Protein AF-A0A1C4V645-F1 (afdb_monomer_lite)

Organism: Micromonospora echinospora (NCBI:txid1877)

Radius of gyration: 20.32 Å; chains: 1; bounding box: 47×44×61 Å

Structure (mmCIF, N/CA/C/O backbone):
data_AF-A0A1C4V645-F1
#
_entry.id   AF-A0A1C4V645-F1
#
loop_
_atom_site.group_PDB
_atom_site.id
_atom_site.type_symbol
_atom_site.label_atom_id
_atom_site.label_alt_id
_atom_site.label_comp_id
_atom_site.label_asym_id
_atom_site.label_entity_id
_atom_site.label_seq_id
_atom_site.pdbx_PDB_ins_code
_atom_site.Cartn_x
_atom_site.Cartn_y
_atom_site.Cartn_z
_atom_site.occupancy
_atom_site.B_iso_or_equiv
_atom_site.auth_seq_id
_atom_site.auth_comp_id
_atom_site.auth_asym_id
_atom_site.auth_atom_id
_atom_site.pdbx_PDB_model_num
ATOM 1 N N . MET A 1 1 ? 12.210 14.971 18.020 1.00 28.62 1 MET A N 1
ATOM 2 C CA . MET A 1 1 ? 11.036 15.845 18.207 1.00 28.62 1 MET A CA 1
ATOM 3 C C . MET A 1 1 ? 9.905 14.930 18.629 1.00 28.62 1 MET A C 1
ATOM 5 O O . MET A 1 1 ? 9.425 14.175 17.799 1.00 28.62 1 MET A O 1
ATOM 9 N N . ALA A 1 2 ? 9.613 14.867 19.927 1.00 26.33 2 ALA A N 1
ATOM 10 C CA . ALA A 1 2 ? 8.476 14.108 20.434 1.00 26.33 2 ALA A CA 1
ATOM 11 C C . ALA A 1 2 ? 7.225 14.960 20.206 1.00 26.33 2 ALA A C 1
ATOM 13 O O . ALA A 1 2 ? 7.213 16.130 20.589 1.00 26.33 2 ALA A O 1
ATOM 14 N N . ILE A 1 3 ? 6.219 14.411 19.530 1.00 32.25 3 ILE A N 1
ATOM 15 C CA . ILE A 1 3 ? 4.923 15.073 19.401 1.00 32.25 3 ILE A CA 1
ATOM 16 C C . ILE A 1 3 ? 4.181 14.784 20.703 1.00 32.25 3 ILE A C 1
ATOM 18 O O . ILE A 1 3 ? 3.747 13.664 20.947 1.00 32.25 3 ILE A O 1
ATOM 22 N N . TRP A 1 4 ? 4.111 15.796 21.562 1.00 28.28 4 TRP A N 1
ATOM 23 C CA . TRP A 1 4 ? 3.281 15.813 22.758 1.00 28.28 4 TRP A CA 1
ATOM 24 C C . TRP A 1 4 ? 2.350 17.013 22.620 1.00 28.28 4 TRP A C 1
ATOM 26 O O . TRP A 1 4 ? 2.818 18.143 22.474 1.00 28.28 4 TRP A O 1
ATOM 36 N N . ALA A 1 5 ? 1.044 16.773 22.639 1.00 29.17 5 ALA A N 1
ATOM 37 C CA . ALA A 1 5 ? 0.044 17.825 22.740 1.00 29.17 5 ALA A CA 1
ATOM 38 C C . ALA A 1 5 ? -0.918 17.456 23.876 1.00 29.17 5 ALA A C 1
ATOM 40 O O . ALA A 1 5 ? -1.620 16.449 23.768 1.00 29.17 5 ALA A O 1
ATOM 41 N N . PRO A 1 6 ? -0.986 18.237 24.967 1.00 30.50 6 PRO A N 1
ATOM 42 C CA . PRO A 1 6 ? -2.050 18.085 25.941 1.00 30.50 6 PRO A CA 1
ATOM 43 C C . PRO A 1 6 ? -3.322 18.666 25.320 1.00 30.50 6 PRO A C 1
ATOM 45 O O . PRO A 1 6 ? -3.425 19.874 25.119 1.00 30.50 6 PRO A O 1
ATOM 48 N N . THR A 1 7 ? -4.295 17.825 24.981 1.00 36.03 7 THR A N 1
ATOM 49 C CA . THR A 1 7 ? -5.602 18.303 24.514 1.00 36.03 7 THR A CA 1
ATOM 50 C C . THR A 1 7 ? -6.589 18.316 25.672 1.00 36.03 7 THR A C 1
ATOM 52 O O . THR A 1 7 ? -7.234 17.324 25.992 1.00 36.03 7 THR A O 1
ATOM 55 N N . THR A 1 8 ? -6.744 19.482 26.295 1.00 37.06 8 THR A N 1
ATOM 56 C CA . THR A 1 8 ? -8.003 19.856 26.941 1.00 37.06 8 THR A CA 1
ATOM 57 C C . THR A 1 8 ? -8.965 20.329 25.859 1.00 37.06 8 THR A C 1
ATOM 59 O O . THR A 1 8 ? -8.897 21.481 25.435 1.00 37.06 8 THR A O 1
ATOM 62 N N . TYR A 1 9 ? -9.874 19.460 25.420 1.00 35.66 9 TYR A N 1
ATOM 63 C CA . TYR A 1 9 ? -11.103 19.897 24.761 1.00 35.66 9 TYR A CA 1
ATOM 64 C C . TYR A 1 9 ? -12.196 20.052 25.817 1.00 35.66 9 TYR A C 1
ATOM 66 O O . TYR A 1 9 ? -12.801 19.086 26.275 1.00 35.66 9 TYR A O 1
ATOM 74 N N . GLY A 1 10 ? -12.417 21.298 26.229 1.00 31.25 10 GLY A N 1
ATOM 75 C CA . GLY A 1 10 ? -13.587 21.693 26.995 1.00 31.25 10 GLY A CA 1
ATOM 76 C C . GLY A 1 10 ? -14.710 22.127 26.059 1.00 31.25 10 GLY A C 1
ATOM 77 O O . GLY A 1 10 ? -14.651 23.210 25.491 1.00 31.25 10 GLY A O 1
ATOM 78 N N . ALA A 1 11 ? -15.750 21.306 25.953 1.00 33.88 11 ALA A N 1
ATOM 79 C CA . ALA A 1 11 ? -17.135 21.749 25.811 1.00 33.88 11 ALA A CA 1
ATOM 80 C C . ALA A 1 11 ? -18.001 20.644 26.425 1.00 33.88 11 ALA A C 1
ATOM 82 O O . ALA A 1 11 ? -18.151 19.561 25.865 1.00 33.88 11 ALA A O 1
ATOM 83 N N . GLY A 1 12 ? -18.427 20.878 27.665 1.00 36.53 12 GLY A N 1
ATOM 84 C CA . GLY A 1 12 ? -18.940 19.843 28.550 1.00 36.53 12 GLY A CA 1
ATOM 85 C C . GLY A 1 12 ? -20.309 19.306 28.166 1.00 36.53 12 GLY A C 1
ATOM 86 O O . GLY A 1 12 ? -21.176 20.061 27.747 1.00 36.53 12 GLY A O 1
ATOM 87 N N . TRP A 1 13 ? -20.503 18.022 28.451 1.00 31.81 13 TRP A N 1
ATOM 88 C CA . TRP A 1 13 ? -21.730 17.488 29.033 1.00 31.81 13 TRP A CA 1
ATOM 89 C C . TRP A 1 13 ? -21.330 16.493 30.124 1.00 31.81 13 TRP A C 1
ATOM 91 O O . TRP A 1 13 ? -20.444 15.661 29.942 1.00 31.81 13 TRP A O 1
ATOM 101 N N . ALA A 1 14 ? -21.920 16.671 31.302 1.00 42.16 14 ALA A N 1
ATOM 102 C CA . ALA A 1 14 ? -21.599 15.943 32.516 1.00 42.16 14 ALA A CA 1
ATOM 103 C C . ALA A 1 14 ? -22.021 14.468 32.428 1.00 42.16 14 ALA A C 1
ATOM 105 O O . ALA A 1 14 ? -23.152 14.155 32.064 1.00 42.16 14 ALA A O 1
ATOM 106 N N . GLY A 1 15 ? -21.116 13.582 32.836 1.00 34.16 15 GLY A N 1
ATOM 107 C CA . GLY A 1 15 ? -21.355 12.153 33.008 1.00 34.16 15 GLY A CA 1
ATOM 108 C C . GLY A 1 15 ? -20.045 11.461 33.357 1.00 34.16 15 GLY A C 1
ATOM 109 O O . GLY A 1 15 ? -19.288 11.081 32.472 1.00 34.16 15 GLY A O 1
ATOM 110 N N . GLY A 1 16 ? -19.736 11.389 34.652 1.00 41.56 16 GLY A N 1
ATOM 111 C CA . GLY A 1 16 ? -18.474 10.865 35.161 1.00 41.56 16 GLY A CA 1
ATOM 112 C C . GLY A 1 16 ? -18.250 9.391 34.820 1.00 41.56 16 GLY A C 1
ATOM 113 O O . GLY A 1 16 ? -19.044 8.528 35.180 1.00 41.56 16 GLY A O 1
ATOM 114 N N . GLY A 1 17 ? -17.111 9.125 34.193 1.00 34.50 17 GLY A N 1
ATOM 115 C CA . GLY A 1 17 ? -16.465 7.824 34.093 1.00 34.50 17 GLY A CA 1
ATOM 116 C C . GLY A 1 17 ? -14.993 8.088 33.805 1.00 34.50 17 GLY A C 1
ATOM 117 O O . GLY A 1 17 ? -14.685 8.846 32.890 1.00 34.50 17 GLY A O 1
ATOM 118 N N . GLY A 1 18 ? -14.089 7.561 34.633 1.00 39.59 18 GLY A N 1
ATOM 119 C CA . GLY A 1 18 ? -12.647 7.766 34.491 1.00 39.59 18 GLY A CA 1
ATOM 120 C C . GLY A 1 18 ? -12.151 7.258 33.139 1.00 39.59 18 GLY A C 1
ATOM 121 O O . GLY A 1 18 ? -11.936 6.062 32.968 1.00 39.59 18 GLY A O 1
ATOM 122 N N . GLY A 1 19 ? -12.004 8.166 32.176 1.00 36.66 19 GLY A N 1
ATOM 123 C CA . GLY A 1 19 ? -11.442 7.875 30.866 1.00 36.66 19 GLY A CA 1
ATOM 124 C C . GLY A 1 19 ? -9.925 7.827 30.967 1.00 36.66 19 GLY A C 1
ATOM 125 O O . GLY A 1 19 ? -9.285 8.867 31.113 1.00 36.66 19 GLY A O 1
ATOM 126 N N . GLY A 1 20 ? -9.353 6.624 30.898 1.00 38.19 20 GLY A N 1
ATOM 127 C CA . GLY A 1 20 ? -7.942 6.476 30.551 1.00 38.19 20 GLY A CA 1
ATOM 128 C C . GLY A 1 20 ? -7.684 7.182 29.220 1.00 38.19 20 GLY A C 1
ATOM 129 O O . GLY A 1 20 ? -8.497 7.074 28.299 1.00 38.19 20 GLY A O 1
ATOM 130 N N . GLN A 1 21 ? -6.598 7.953 29.139 1.00 40.78 21 GLN A N 1
ATOM 131 C CA . GLN A 1 21 ? -6.182 8.588 27.889 1.00 40.78 21 GLN A CA 1
ATOM 132 C C . GLN A 1 21 ? -6.029 7.506 26.815 1.00 40.78 21 GLN A C 1
ATOM 134 O O . GLN A 1 21 ? -5.298 6.537 27.002 1.00 40.78 21 GLN A O 1
ATOM 139 N N . GLN A 1 22 ? -6.764 7.651 25.714 1.00 38.88 22 GLN A N 1
ATOM 140 C CA . GLN A 1 22 ? -6.630 6.773 24.558 1.00 38.88 22 GLN A CA 1
ATOM 141 C C . GLN A 1 22 ? -5.423 7.231 23.725 1.00 38.88 22 GLN A C 1
ATOM 143 O O . GLN A 1 22 ? -5.271 8.437 23.504 1.00 38.88 22 GLN A O 1
ATOM 148 N N . PRO A 1 23 ? -4.561 6.305 23.276 1.00 47.22 23 PRO A N 1
ATOM 149 C CA . PRO A 1 23 ? -3.352 6.643 22.544 1.00 47.22 23 PRO A CA 1
ATOM 150 C C . PRO A 1 23 ? -3.712 7.192 21.168 1.00 47.22 23 PRO A C 1
ATOM 152 O O . PRO A 1 23 ? -4.584 6.681 20.464 1.00 47.22 23 PRO A O 1
ATOM 155 N N . LEU A 1 24 ? -3.021 8.259 20.787 1.00 47.34 24 LEU A N 1
ATOM 156 C CA . LEU A 1 24 ? -3.386 9.069 19.642 1.00 47.34 24 LEU A CA 1
ATOM 157 C C . LEU A 1 24 ? -2.149 9.335 18.791 1.00 47.34 24 LEU A C 1
ATOM 159 O O . LEU A 1 24 ? -1.304 10.145 19.168 1.00 47.34 24 LEU A O 1
ATOM 163 N N . ILE A 1 25 ? -2.046 8.701 17.621 1.00 48.78 25 ILE A N 1
ATOM 164 C CA . ILE A 1 25 ? -1.121 9.203 16.602 1.00 48.78 25 ILE A CA 1
ATOM 165 C C . ILE A 1 25 ? -1.846 10.312 15.850 1.00 48.78 25 ILE A C 1
ATOM 167 O O . ILE A 1 25 ? -2.613 10.084 14.911 1.00 48.78 25 ILE A O 1
ATOM 171 N N . VAL A 1 26 ? -1.602 11.544 16.295 1.00 49.62 26 VAL A N 1
ATOM 172 C CA . VAL A 1 26 ? -1.987 12.734 15.543 1.00 49.62 26 VAL A CA 1
ATOM 173 C C . VAL A 1 26 ? -0.998 12.888 14.396 1.00 49.62 26 VAL A C 1
ATOM 175 O O . VAL A 1 26 ? 0.118 13.377 14.566 1.00 49.62 26 VAL A O 1
ATOM 178 N N . VAL A 1 27 ? -1.411 12.456 13.210 1.00 52.25 27 VAL A N 1
ATOM 179 C CA . VAL A 1 27 ? -0.747 12.848 11.967 1.00 52.25 27 VAL A CA 1
ATOM 180 C C . VAL A 1 27 ? -1.287 14.230 11.605 1.00 52.25 27 VAL A C 1
ATOM 182 O O . VAL A 1 27 ? -2.166 14.362 10.759 1.00 52.25 27 VAL A O 1
ATOM 185 N N . ASP A 1 28 ? -0.811 15.247 12.325 1.00 43.22 28 ASP A N 1
ATOM 186 C CA . ASP A 1 28 ? -1.099 16.638 11.991 1.00 43.22 28 ASP A CA 1
ATOM 187 C C . ASP A 1 28 ? -0.133 17.080 10.892 1.00 43.22 28 ASP A C 1
ATOM 189 O O . ASP A 1 28 ? 1.091 16.917 10.997 1.00 43.22 28 ASP A O 1
ATOM 193 N N . SER A 1 29 ? -0.680 17.599 9.801 1.00 44.25 29 SER A N 1
ATOM 194 C CA . SER A 1 29 ? 0.110 18.183 8.731 1.00 44.25 29 SER A CA 1
ATOM 195 C C . SER A 1 29 ? 0.710 19.496 9.233 1.00 44.25 29 SER A C 1
ATOM 197 O O . SER A 1 29 ? 0.059 20.538 9.206 1.00 44.25 29 SER A O 1
ATOM 199 N N . LEU A 1 30 ? 1.967 19.462 9.676 1.00 43.94 30 LEU A N 1
ATOM 200 C CA . LEU A 1 30 ? 2.795 20.660 9.834 1.00 43.94 30 LEU A CA 1
ATOM 201 C C . LEU A 1 30 ? 2.987 21.292 8.447 1.00 43.94 30 LEU A C 1
ATOM 203 O O . LEU A 1 30 ? 3.927 20.941 7.735 1.00 43.94 30 LEU A O 1
ATOM 207 N N . ASP A 1 31 ? 2.053 22.170 8.070 1.00 47.75 31 ASP A N 1
ATOM 208 C CA . ASP A 1 31 ? 1.793 22.645 6.708 1.00 47.75 31 ASP A CA 1
ATOM 209 C C . ASP A 1 31 ? 1.587 21.478 5.720 1.00 47.75 31 ASP A C 1
ATOM 211 O O . ASP A 1 31 ? 2.539 20.794 5.342 1.00 47.75 31 ASP A O 1
ATOM 215 N N . GLU A 1 32 ? 0.369 21.289 5.196 1.00 47.88 32 GLU A N 1
ATOM 216 C CA . GLU A 1 32 ? 0.046 20.310 4.128 1.00 47.88 32 GLU A CA 1
ATOM 217 C C . GLU A 1 32 ? 1.037 20.334 2.939 1.00 47.88 32 GLU A C 1
ATOM 219 O O . GLU A 1 32 ? 1.187 19.359 2.201 1.00 47.88 32 GLU A O 1
ATOM 224 N N . ALA A 1 33 ? 1.764 21.442 2.771 1.00 53.56 33 ALA A N 1
ATOM 225 C CA . ALA A 1 33 ? 2.780 21.627 1.750 1.00 53.56 33 ALA A CA 1
ATOM 226 C C . ALA A 1 33 ? 4.160 21.005 2.057 1.00 53.56 33 ALA A C 1
ATOM 228 O O . ALA A 1 33 ? 4.951 20.876 1.120 1.00 53.56 33 ALA A O 1
ATOM 229 N N . ARG A 1 34 ? 4.503 20.652 3.309 1.00 64.75 34 ARG A N 1
ATOM 230 C CA . ARG A 1 34 ? 5.909 20.403 3.697 1.00 64.75 34 ARG A CA 1
ATOM 231 C C . ARG A 1 34 ? 6.224 19.020 4.238 1.00 64.75 34 ARG A C 1
ATOM 233 O O . ARG A 1 34 ? 7.300 18.541 3.900 1.00 64.75 34 ARG A O 1
ATOM 240 N N . ALA A 1 35 ? 5.364 18.358 5.013 1.00 71.00 35 ALA A N 1
ATOM 241 C CA . ALA A 1 35 ? 5.632 16.998 5.499 1.00 71.00 35 ALA A CA 1
ATOM 242 C C . ALA A 1 35 ? 4.353 16.160 5.671 1.00 71.00 35 ALA A C 1
ATOM 244 O O . ALA A 1 35 ? 3.371 16.641 6.224 1.00 71.00 35 ALA A O 1
ATOM 245 N N . ARG A 1 36 ? 4.370 14.894 5.233 1.00 80.06 36 ARG A N 1
ATOM 246 C CA . ARG A 1 36 ? 3.254 13.940 5.398 1.00 80.06 36 ARG A CA 1
ATOM 247 C C . ARG A 1 36 ? 3.743 12.538 5.734 1.00 80.06 36 ARG A C 1
ATOM 249 O O . ARG 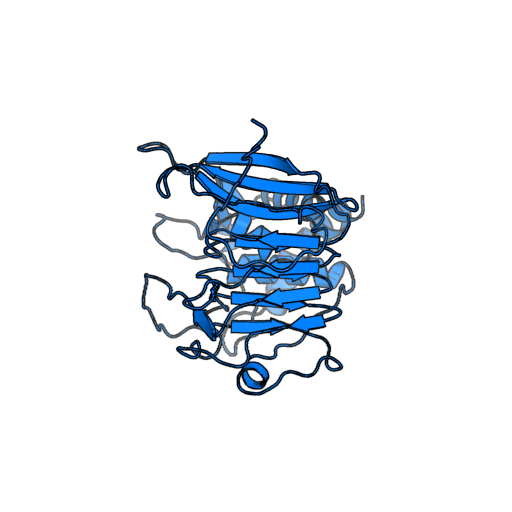A 1 36 ? 4.804 12.142 5.261 1.00 80.06 36 ARG A O 1
ATOM 256 N N . VAL A 1 37 ? 2.966 11.764 6.483 1.00 82.62 37 VAL A N 1
ATOM 257 C CA . VAL A 1 37 ? 3.241 10.331 6.674 1.00 82.62 37 VAL A CA 1
ATOM 258 C C . VAL A 1 37 ? 2.865 9.577 5.400 1.00 82.62 37 VAL A C 1
ATOM 260 O O . VAL A 1 37 ? 1.859 9.880 4.770 1.00 82.62 37 VAL A O 1
ATOM 263 N N . SER A 1 38 ? 3.701 8.622 4.999 1.00 82.94 38 SER A N 1
ATOM 264 C CA . SER A 1 38 ? 3.480 7.789 3.804 1.00 82.94 38 SER A CA 1
ATOM 265 C C . SER A 1 38 ? 3.560 6.293 4.072 1.00 82.94 38 SER A C 1
ATOM 267 O O . SER A 1 38 ? 3.017 5.505 3.303 1.00 82.94 38 SER A O 1
ATOM 269 N N . GLY A 1 39 ? 4.238 5.904 5.150 1.00 84.75 39 GLY A N 1
ATOM 270 C CA . GLY A 1 39 ? 4.455 4.517 5.533 1.00 84.75 39 GLY A CA 1
ATOM 271 C C . GLY A 1 39 ? 4.425 4.389 7.046 1.00 84.75 39 GLY A C 1
ATOM 272 O O . GLY A 1 39 ? 5.009 5.233 7.729 1.00 84.75 39 GLY A O 1
ATOM 273 N N . VAL A 1 40 ? 3.741 3.367 7.540 1.00 86.12 40 VAL A N 1
ATOM 274 C CA . VAL A 1 40 ? 3.744 2.937 8.937 1.00 86.12 40 VAL A CA 1
ATOM 275 C C . VAL A 1 40 ? 3.848 1.420 8.926 1.00 86.12 40 VAL A C 1
ATOM 277 O O . VAL A 1 40 ? 2.883 0.748 8.574 1.00 86.12 40 VAL A O 1
ATOM 280 N N . ASP A 1 41 ? 5.007 0.886 9.277 1.00 85.31 41 ASP A N 1
ATOM 281 C CA . ASP A 1 41 ? 5.288 -0.544 9.214 1.00 85.31 41 ASP A CA 1
ATOM 282 C C . ASP A 1 41 ? 5.678 -1.057 10.600 1.00 85.31 41 ASP A C 1
ATOM 284 O O . ASP A 1 41 ? 6.633 -0.573 11.202 1.00 85.31 41 ASP A O 1
ATOM 288 N N . GLU A 1 42 ? 4.957 -2.047 11.117 1.00 83.31 42 GLU A N 1
ATOM 289 C CA . GLU A 1 42 ? 5.368 -2.758 12.325 1.00 83.31 42 GLU A CA 1
ATOM 290 C C . GLU A 1 42 ? 6.651 -3.553 12.038 1.00 83.31 42 GLU A C 1
ATOM 292 O O . GLU A 1 42 ? 6.670 -4.463 11.205 1.00 83.31 42 GLU A O 1
ATOM 297 N N . VAL A 1 43 ? 7.739 -3.194 12.716 1.00 83.25 43 VAL A N 1
ATOM 298 C CA . VAL A 1 43 ? 9.045 -3.862 12.592 1.00 83.25 43 VAL A CA 1
ATOM 299 C C . VAL A 1 43 ? 9.253 -4.911 13.679 1.00 83.25 43 VAL A C 1
ATOM 301 O O . VAL A 1 43 ? 9.941 -5.909 13.453 1.00 83.25 43 VAL A O 1
ATOM 304 N N . ARG A 1 44 ? 8.645 -4.706 14.850 1.00 81.25 44 ARG A N 1
ATOM 305 C CA . ARG A 1 44 ? 8.545 -5.652 15.969 1.00 81.25 44 ARG A CA 1
ATOM 306 C C . ARG A 1 44 ? 7.230 -5.408 16.693 1.00 81.25 44 ARG A C 1
ATOM 308 O O . ARG A 1 44 ? 6.623 -4.365 16.485 1.00 81.25 44 ARG A O 1
ATOM 315 N N . THR A 1 45 ? 6.828 -6.342 17.553 1.00 80.56 45 THR A N 1
ATOM 316 C CA . THR A 1 45 ? 5.652 -6.167 18.412 1.00 80.56 45 THR A CA 1
ATOM 317 C C . THR A 1 45 ? 5.722 -4.816 19.111 1.00 80.56 45 THR A C 1
ATOM 319 O O . THR A 1 45 ? 6.653 -4.565 19.876 1.00 80.56 45 THR A O 1
ATOM 322 N N . ASP A 1 46 ? 4.763 -3.954 18.780 1.00 77.62 46 ASP A N 1
ATOM 323 C CA . ASP A 1 46 ? 4.620 -2.601 19.329 1.00 77.62 46 ASP A CA 1
ATOM 324 C C . ASP A 1 46 ? 5.777 -1.644 18.989 1.00 77.62 46 ASP A C 1
ATOM 326 O O . ASP A 1 46 ? 6.031 -0.666 19.687 1.00 77.62 46 ASP A O 1
ATOM 330 N N . GLU A 1 47 ? 6.473 -1.894 17.883 1.00 87.00 47 GLU A N 1
ATOM 331 C CA . GLU A 1 47 ? 7.499 -1.017 17.328 1.00 87.00 47 GLU A CA 1
ATOM 332 C C . GLU A 1 47 ? 7.173 -0.737 15.862 1.00 87.00 47 GLU A C 1
ATOM 334 O O . GLU A 1 47 ? 7.193 -1.636 15.020 1.00 87.00 47 GLU A O 1
ATOM 339 N N . TYR A 1 48 ? 6.876 0.524 15.552 1.00 86.06 48 TYR A N 1
ATOM 340 C CA . TYR A 1 48 ? 6.448 0.949 14.224 1.00 86.06 48 TYR A CA 1
ATOM 341 C C . TYR A 1 48 ? 7.482 1.867 13.590 1.00 86.06 48 TYR A C 1
ATOM 343 O O . TYR A 1 48 ? 7.774 2.949 14.094 1.00 86.06 48 TYR A O 1
ATOM 351 N N . GLU A 1 49 ? 7.999 1.477 12.437 1.00 87.31 49 GLU A N 1
ATOM 352 C CA . GLU A 1 49 ? 8.769 2.358 11.582 1.00 87.31 49 GLU A CA 1
ATOM 353 C C . GLU A 1 49 ? 7.816 3.278 10.804 1.00 87.31 49 GLU A C 1
ATOM 355 O O . GLU A 1 49 ? 6.997 2.836 10.000 1.00 87.31 49 GLU A O 1
ATOM 360 N N . VAL A 1 50 ? 7.924 4.585 11.030 1.00 87.25 50 VAL A N 1
ATOM 361 C CA . VAL A 1 50 ? 7.109 5.603 10.366 1.00 87.25 50 VAL A CA 1
ATOM 362 C C . VAL A 1 50 ? 7.952 6.420 9.410 1.00 87.25 50 VAL A C 1
ATOM 364 O O . VAL A 1 50 ? 8.930 7.061 9.795 1.00 87.25 50 VAL A O 1
ATOM 367 N N . THR A 1 51 ? 7.533 6.435 8.145 1.00 83.12 51 THR A N 1
ATOM 368 C CA . THR A 1 51 ? 8.174 7.209 7.085 1.00 83.12 51 THR A CA 1
ATOM 369 C C . THR A 1 51 ? 7.389 8.475 6.762 1.00 83.12 51 THR A C 1
ATOM 371 O O . THR A 1 51 ? 6.271 8.429 6.236 1.00 83.12 51 THR A O 1
ATOM 374 N N . PHE A 1 52 ? 8.038 9.615 6.968 1.00 83.94 52 PHE A N 1
ATOM 375 C CA . PHE A 1 52 ? 7.585 10.928 6.532 1.00 83.94 52 PHE A CA 1
ATOM 376 C C . PHE A 1 52 ? 8.160 11.270 5.162 1.00 83.94 52 PHE A C 1
ATOM 378 O O . PHE A 1 52 ? 9.336 11.034 4.902 1.00 83.94 52 PHE A O 1
ATOM 385 N N . LEU A 1 53 ? 7.349 11.895 4.315 1.00 78.44 53 LEU A N 1
ATOM 386 C CA . LEU A 1 53 ? 7.745 12.549 3.075 1.00 78.44 53 LEU A CA 1
ATOM 387 C C . LEU A 1 53 ? 7.717 14.046 3.278 1.00 78.44 53 LEU A C 1
ATOM 389 O O . LEU A 1 53 ? 6.665 14.615 3.549 1.00 78.44 53 LEU A O 1
ATOM 393 N N . ILE A 1 54 ? 8.871 14.669 3.103 1.00 81.00 54 ILE A N 1
ATOM 394 C CA . ILE A 1 54 ? 9.095 16.091 3.283 1.00 81.00 54 ILE A CA 1
ATOM 395 C C . ILE A 1 54 ? 9.266 16.718 1.899 1.00 81.00 54 ILE A C 1
ATOM 397 O O . ILE A 1 54 ? 10.232 16.425 1.190 1.00 81.00 54 ILE A O 1
ATOM 401 N N . ARG A 1 55 ? 8.328 17.569 1.483 1.00 73.25 55 ARG A N 1
ATOM 402 C CA . ARG A 1 55 ? 8.415 18.328 0.231 1.00 73.25 55 ARG A CA 1
ATOM 403 C C . ARG A 1 55 ? 9.094 19.669 0.510 1.00 73.25 55 ARG A C 1
ATOM 405 O O . ARG A 1 55 ? 8.583 20.495 1.260 1.00 73.25 55 ARG A O 1
ATOM 412 N N . GLY A 1 56 ? 10.277 19.875 -0.070 1.00 66.12 56 GLY A N 1
ATOM 413 C CA . GLY A 1 56 ? 10.942 21.178 -0.069 1.00 66.12 56 GLY A CA 1
ATOM 414 C C . GLY A 1 56 ? 10.357 22.093 -1.148 1.00 66.12 56 GLY A C 1
ATOM 415 O O . GLY A 1 56 ? 9.866 21.613 -2.163 1.00 66.12 56 GLY A O 1
ATOM 416 N N . GLY A 1 57 ? 10.435 23.415 -0.956 1.00 63.59 57 GLY A N 1
ATOM 417 C CA . GLY A 1 57 ? 9.855 24.389 -1.898 1.00 63.59 57 GLY A CA 1
ATOM 418 C C . GLY A 1 57 ? 10.422 24.328 -3.327 1.00 63.59 57 GLY A C 1
ATOM 419 O O . GLY A 1 57 ? 9.699 24.601 -4.276 1.00 63.59 57 GLY A O 1
ATOM 420 N N . SER A 1 58 ? 11.693 23.945 -3.494 1.00 59.34 58 SER A N 1
ATOM 421 C CA . SER A 1 58 ? 12.358 23.781 -4.804 1.00 59.34 58 SER A CA 1
ATOM 422 C C . SER A 1 58 ? 13.231 22.524 -4.912 1.00 59.34 58 SER A C 1
ATOM 424 O O . SER A 1 58 ? 13.737 22.204 -5.985 1.00 59.34 58 SER A O 1
ATOM 426 N N . GLY A 1 59 ? 13.420 21.801 -3.805 1.00 53.94 59 GLY A N 1
ATOM 427 C CA . GLY A 1 59 ? 14.159 20.543 -3.756 1.00 53.94 59 GLY A CA 1
ATOM 428 C C . GLY A 1 59 ? 13.174 19.386 -3.697 1.00 53.94 59 GLY A C 1
ATOM 429 O O . GLY A 1 59 ? 12.208 19.465 -2.941 1.00 53.94 59 GLY A O 1
ATOM 430 N N . GLY A 1 60 ? 13.414 18.343 -4.494 1.00 64.75 60 GLY A N 1
ATOM 431 C CA . GLY A 1 60 ? 12.555 17.162 -4.592 1.00 64.75 60 GLY A CA 1
ATOM 432 C C . GLY A 1 60 ? 12.158 16.542 -3.245 1.00 64.75 60 GLY A C 1
ATOM 433 O O . GLY A 1 60 ? 12.677 16.892 -2.185 1.00 64.75 60 GLY A O 1
ATOM 434 N N . VAL A 1 61 ? 11.213 15.603 -3.289 1.00 71.50 61 VAL A N 1
ATOM 435 C CA . VAL A 1 61 ? 10.711 14.911 -2.093 1.00 71.50 61 VAL A CA 1
ATOM 436 C C . VAL A 1 61 ? 11.887 14.299 -1.332 1.00 71.50 61 VAL A C 1
ATOM 438 O O . VAL A 1 61 ? 12.674 13.568 -1.923 1.00 71.50 61 VAL A O 1
ATOM 441 N N . ARG A 1 62 ? 12.012 14.614 -0.042 1.00 78.00 62 ARG A N 1
ATOM 442 C CA . ARG A 1 62 ? 12.902 13.950 0.920 1.00 78.00 62 ARG A CA 1
ATOM 443 C C . ARG A 1 62 ? 12.067 13.031 1.801 1.00 78.00 62 ARG A C 1
ATOM 445 O O . ARG A 1 62 ? 10.864 13.226 1.920 1.00 78.00 62 ARG A O 1
ATOM 452 N N . SER A 1 63 ? 12.685 12.060 2.449 1.00 79.00 63 SER A N 1
ATOM 453 C CA . SER A 1 63 ? 12.042 11.222 3.454 1.00 79.00 63 SER A CA 1
ATOM 454 C C . SER A 1 63 ? 12.857 11.196 4.726 1.00 79.00 63 SER A C 1
ATOM 456 O O . SER A 1 63 ? 14.085 11.275 4.693 1.00 79.00 63 SER A O 1
ATOM 458 N N . ALA A 1 64 ? 12.155 11.043 5.835 1.00 79.38 64 ALA A N 1
ATOM 459 C CA . ALA A 1 64 ? 12.740 10.767 7.129 1.00 79.38 64 ALA A CA 1
ATOM 460 C C . ALA A 1 64 ? 11.980 9.602 7.755 1.00 79.38 64 ALA A C 1
ATOM 462 O O . ALA A 1 64 ? 10.758 9.520 7.622 1.00 79.38 64 ALA A O 1
ATOM 463 N N . THR A 1 65 ? 12.713 8.715 8.411 1.00 81.31 65 THR A N 1
ATOM 464 C CA . THR A 1 65 ? 12.163 7.517 9.034 1.00 81.31 65 THR A CA 1
ATOM 465 C C . THR A 1 65 ? 12.426 7.578 10.530 1.00 81.31 65 THR A C 1
ATOM 467 O O . THR A 1 65 ? 13.524 7.948 10.948 1.00 81.31 65 THR A O 1
ATOM 470 N N . PHE A 1 66 ? 11.418 7.242 11.326 1.00 85.44 66 PHE A N 1
ATOM 471 C CA . PHE A 1 66 ? 11.484 7.252 12.782 1.00 85.44 66 PHE A CA 1
ATOM 472 C C . PHE A 1 66 ? 10.851 5.984 13.327 1.00 85.44 66 PHE A C 1
ATOM 474 O O . PHE A 1 66 ? 9.904 5.471 12.742 1.00 85.44 66 PHE A O 1
ATOM 481 N N . VAL A 1 67 ? 11.338 5.520 14.469 1.00 86.38 67 VAL A N 1
ATOM 482 C CA . VAL A 1 67 ? 10.678 4.457 15.222 1.00 86.38 67 VAL A CA 1
ATOM 483 C C . VAL A 1 67 ? 9.688 5.092 16.194 1.00 86.38 67 VAL A C 1
ATOM 485 O O . VAL A 1 67 ? 10.051 5.992 16.955 1.00 86.38 67 VAL A O 1
ATOM 488 N N . LEU A 1 68 ? 8.442 4.635 16.150 1.00 83.62 68 LEU A N 1
ATOM 489 C CA . LEU A 1 68 ? 7.383 4.958 17.092 1.00 83.62 68 LEU A CA 1
ATOM 490 C C . LEU A 1 68 ? 7.096 3.745 17.974 1.00 83.62 68 LEU A C 1
ATOM 492 O O . LEU A 1 68 ? 6.927 2.630 17.486 1.00 83.62 68 LEU A O 1
ATOM 496 N N . LEU A 1 69 ? 7.001 4.001 19.274 1.00 83.25 69 LEU A N 1
ATOM 497 C CA . LEU A 1 69 ? 6.604 3.037 20.292 1.00 83.25 69 LEU A CA 1
ATOM 498 C C . LEU A 1 69 ? 5.264 3.527 20.864 1.00 83.25 69 LEU A C 1
ATOM 500 O O . LEU A 1 69 ? 5.269 4.507 21.615 1.00 83.25 69 LEU A O 1
ATOM 504 N N . PRO A 1 70 ? 4.114 2.965 20.452 1.00 74.94 70 PRO A N 1
ATOM 505 C CA . PRO A 1 70 ? 2.823 3.355 20.992 1.00 74.94 70 PRO A CA 1
ATOM 506 C C . PRO A 1 70 ? 2.705 2.919 22.455 1.00 74.94 70 PRO A C 1
ATOM 508 O O . PRO A 1 70 ? 3.260 1.907 22.870 1.00 74.94 70 PRO A O 1
ATOM 511 N N . GLU A 1 71 ? 1.955 3.688 23.241 1.00 69.81 71 GLU A N 1
ATOM 512 C CA . GLU A 1 71 ? 1.742 3.390 24.663 1.00 69.81 71 GLU A CA 1
ATOM 513 C C . GLU A 1 71 ? 0.887 2.131 24.880 1.00 69.81 71 GLU A C 1
ATOM 515 O O . GLU A 1 71 ? 1.110 1.409 25.850 1.00 69.81 71 GLU A O 1
ATOM 520 N N . ASN A 1 72 ? -0.054 1.841 23.969 1.00 70.50 72 ASN A N 1
ATOM 521 C CA . ASN A 1 72 ? -0.792 0.580 23.966 1.00 70.50 72 ASN A CA 1
ATOM 522 C C . ASN A 1 72 ? -0.277 -0.342 22.875 1.00 70.50 72 ASN A C 1
ATOM 524 O O . ASN A 1 72 ? -0.373 -0.053 21.679 1.00 70.50 72 ASN A O 1
ATOM 528 N N . ALA A 1 73 ? 0.179 -1.496 23.333 1.00 68.56 73 ALA A N 1
ATOM 529 C CA . ALA A 1 73 ? 0.494 -2.616 22.488 1.00 68.56 73 ALA A CA 1
ATOM 530 C C . ALA A 1 73 ? -0.745 -3.081 21.703 1.00 68.56 73 ALA A C 1
ATOM 532 O O . ALA A 1 73 ? -1.792 -3.354 22.294 1.00 68.56 73 ALA A O 1
ATOM 533 N N . GLY A 1 74 ? -0.641 -3.172 20.377 1.00 76.69 74 GLY A N 1
ATOM 534 C CA . GLY A 1 74 ? -1.669 -3.786 19.529 1.00 76.69 74 GLY A CA 1
ATOM 535 C C . GLY A 1 74 ? -2.815 -2.913 18.986 1.00 76.69 74 GLY A C 1
ATOM 536 O O . GLY A 1 74 ? -3.656 -3.468 18.275 1.00 76.69 74 GLY A O 1
ATOM 537 N N . GLU A 1 75 ? -2.872 -1.596 19.231 1.00 87.56 75 GLU A N 1
ATOM 538 C CA . GLU A 1 75 ? -3.843 -0.694 18.568 1.00 87.56 75 GLU A CA 1
ATOM 539 C C . GLU A 1 75 ? -3.168 0.575 18.017 1.00 87.56 75 GLU A C 1
ATOM 541 O O . GLU A 1 75 ? -2.499 1.317 18.733 1.00 87.56 75 GLU A O 1
ATOM 546 N N . LEU A 1 76 ? -3.361 0.834 16.722 1.00 88.81 76 LEU A N 1
ATOM 547 C CA . LEU A 1 76 ? -2.784 1.942 15.970 1.00 88.81 76 LEU A CA 1
ATOM 548 C C . LEU A 1 76 ? -3.898 2.860 15.454 1.00 88.81 76 LEU A C 1
ATOM 550 O O . LEU A 1 76 ? -4.616 2.506 14.520 1.00 88.81 76 LEU A O 1
ATOM 554 N N . HIS A 1 77 ? -4.019 4.057 16.030 1.00 89.62 77 HIS A N 1
ATOM 555 C CA . HIS A 1 77 ? -4.987 5.068 15.592 1.00 89.62 77 HIS A CA 1
ATOM 556 C C . HIS A 1 77 ? -4.396 5.971 14.503 1.00 89.62 77 HIS A C 1
ATOM 558 O O . HIS A 1 77 ? -3.329 6.542 14.702 1.00 89.62 77 HIS A O 1
ATOM 564 N N . ILE A 1 78 ? -5.100 6.161 13.386 1.00 89.00 78 ILE A N 1
ATOM 565 C CA . ILE A 1 78 ? -4.673 7.004 12.259 1.00 89.00 78 ILE A CA 1
ATOM 566 C C . ILE A 1 78 ? -5.643 8.179 12.103 1.00 89.00 78 ILE A C 1
ATOM 568 O O . ILE A 1 78 ? -6.75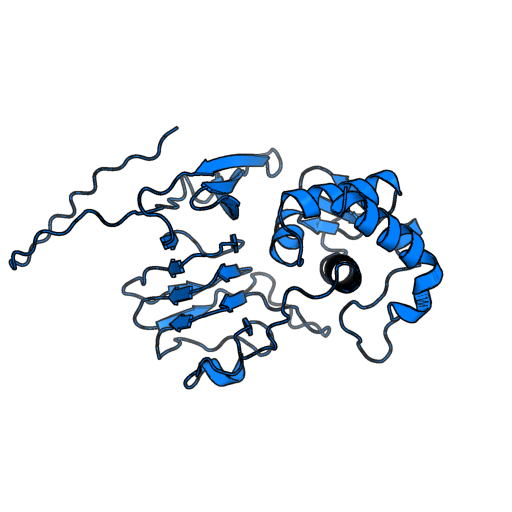4 8.003 11.613 1.00 89.00 78 ILE A O 1
ATOM 572 N N . LEU A 1 79 ? -5.216 9.383 12.499 1.00 83.62 79 LEU A N 1
ATOM 573 C CA . LEU A 1 79 ? -6.047 10.597 12.438 1.00 83.62 79 LEU A CA 1
ATOM 574 C C . LEU A 1 79 ? -5.867 11.473 11.191 1.00 83.62 79 LEU A C 1
ATOM 576 O O . LEU A 1 79 ? -6.681 12.364 10.959 1.00 83.62 79 LEU A O 1
ATOM 580 N N . GLY A 1 80 ? -4.772 11.300 10.452 1.00 76.00 80 GLY A N 1
ATOM 581 C CA . GLY A 1 80 ? -4.397 12.223 9.381 1.00 76.00 80 GLY A CA 1
ATOM 582 C C . GLY A 1 80 ? -5.026 11.902 8.030 1.00 76.00 80 GLY A C 1
ATOM 583 O O . GLY A 1 80 ? -5.794 10.946 7.898 1.00 76.00 80 GLY A O 1
ATOM 584 N N . PRO A 1 81 ? -4.646 12.667 6.992 1.00 82.69 81 PRO A N 1
ATOM 585 C CA . PRO A 1 81 ? -5.012 12.347 5.623 1.00 82.69 81 PRO A CA 1
ATOM 586 C C . PRO A 1 81 ? -4.619 10.904 5.291 1.00 82.69 81 PRO A C 1
ATOM 588 O O . PRO A 1 81 ? -3.467 10.506 5.455 1.00 82.69 81 PRO A O 1
ATOM 591 N N . LEU A 1 82 ? -5.577 10.130 4.786 1.00 89.12 82 LEU A N 1
ATOM 592 C CA . LEU A 1 82 ? -5.371 8.733 4.386 1.00 89.12 82 LEU A CA 1
ATOM 593 C C . LEU A 1 82 ? -4.912 8.612 2.925 1.00 89.12 82 LEU A C 1
ATOM 595 O O . LEU A 1 82 ? -4.878 7.523 2.354 1.00 89.12 82 LEU A O 1
ATOM 599 N N . ALA A 1 83 ? -4.585 9.743 2.304 1.00 85.88 83 ALA A N 1
ATOM 600 C CA . ALA A 1 83 ? -4.049 9.817 0.959 1.00 85.88 83 ALA A CA 1
ATOM 601 C C . ALA A 1 83 ? -2.574 9.408 0.941 1.00 85.88 83 ALA A C 1
ATOM 603 O O . ALA A 1 83 ? -1.771 9.923 1.718 1.00 85.88 83 ALA A O 1
ATOM 604 N N . GLU A 1 84 ? -2.204 8.546 -0.003 1.00 83.75 84 GLU A N 1
ATOM 605 C CA . GLU A 1 84 ? -0.828 8.081 -0.215 1.00 83.75 84 GLU A CA 1
ATOM 606 C C . GLU A 1 84 ? -0.189 7.437 1.030 1.00 83.75 84 GLU A C 1
ATOM 608 O O . GLU A 1 84 ? 1.028 7.501 1.221 1.00 83.75 84 GLU A O 1
ATOM 613 N N . LEU A 1 85 ? -1.019 6.808 1.864 1.00 87.19 85 LEU A N 1
ATOM 614 C CA . LEU A 1 85 ? -0.627 6.159 3.106 1.00 87.19 85 LEU A CA 1
ATOM 615 C C . LEU A 1 85 ? -0.590 4.640 2.926 1.00 87.19 85 LEU A C 1
ATOM 617 O O . LEU A 1 85 ? -1.534 4.033 2.424 1.00 87.19 85 LEU A O 1
ATOM 621 N N . SER A 1 86 ? 0.498 4.017 3.368 1.00 89.69 86 SER A N 1
ATOM 622 C CA . SER A 1 86 ? 0.600 2.566 3.526 1.00 89.69 86 SER A CA 1
ATOM 623 C C . SER A 1 86 ? 0.803 2.222 4.994 1.00 89.69 86 SER A C 1
ATOM 625 O O . SER A 1 86 ? 1.721 2.740 5.622 1.00 89.69 86 SER A O 1
ATOM 627 N N . VAL A 1 87 ? -0.050 1.362 5.539 1.00 89.94 87 VAL A N 1
ATOM 628 C CA . VAL A 1 87 ? 0.028 0.892 6.924 1.00 89.94 87 VAL A CA 1
ATOM 629 C C . VAL A 1 87 ? 0.097 -0.625 6.943 1.00 89.94 87 VAL A C 1
ATOM 631 O O . VAL A 1 87 ? -0.701 -1.293 6.284 1.00 89.94 87 VAL A O 1
ATOM 634 N N . ARG A 1 88 ? 1.038 -1.168 7.711 1.00 90.12 88 ARG A N 1
ATOM 635 C CA . ARG A 1 88 ? 1.207 -2.599 7.945 1.00 90.12 88 ARG A CA 1
ATOM 636 C C . ARG A 1 88 ? 1.435 -2.861 9.419 1.00 90.12 88 ARG A C 1
ATOM 638 O O . ARG A 1 88 ? 2.349 -2.307 10.018 1.00 90.12 88 ARG A O 1
ATOM 645 N N . GLY A 1 89 ? 0.627 -3.747 9.974 1.00 87.75 89 GLY A N 1
ATOM 646 C CA . GLY A 1 89 ? 0.797 -4.249 11.325 1.00 87.75 89 GLY A CA 1
ATOM 647 C C . GLY A 1 89 ? 0.099 -5.587 11.514 1.00 87.75 89 GLY A C 1
ATOM 648 O O . GLY A 1 89 ? -0.637 -6.065 10.654 1.00 87.75 89 GLY A O 1
ATOM 649 N N . SER A 1 90 ? 0.347 -6.198 12.655 1.00 88.62 90 SER A N 1
ATOM 650 C CA . SER A 1 90 ? -0.265 -7.434 13.129 1.00 88.62 90 SER A CA 1
ATOM 651 C C . SER A 1 90 ? -1.399 -7.167 14.123 1.00 88.62 90 SER A C 1
ATOM 653 O O . SER A 1 90 ? -2.204 -8.055 14.381 1.00 88.62 90 SER A O 1
ATOM 655 N N . GLY A 1 91 ? -1.494 -5.942 14.650 1.00 90.56 91 GLY A N 1
ATOM 656 C CA . GLY A 1 91 ? -2.521 -5.520 15.599 1.00 90.56 91 GLY A CA 1
ATOM 657 C C . GLY A 1 91 ? -3.807 -4.993 14.956 1.00 90.56 91 GLY A C 1
ATOM 658 O O . GLY A 1 91 ? -4.240 -5.410 13.877 1.00 90.56 91 GLY A O 1
ATOM 659 N N . THR A 1 92 ? -4.433 -4.057 15.660 1.00 93.62 92 THR A N 1
ATOM 660 C CA . THR A 1 92 ? -5.648 -3.355 15.252 1.00 93.62 92 THR A CA 1
ATOM 661 C C . THR A 1 92 ? -5.293 -1.990 14.686 1.00 93.62 92 THR A C 1
ATOM 663 O O . THR A 1 92 ? -4.627 -1.205 15.346 1.00 93.62 92 THR A O 1
ATOM 666 N N . VAL A 1 93 ? -5.767 -1.677 13.486 1.00 94.12 93 VAL A N 1
ATOM 667 C CA . VAL A 1 93 ? -5.703 -0.330 12.916 1.00 94.12 93 VAL A CA 1
ATOM 668 C C . VAL A 1 93 ? -7.070 0.320 13.045 1.00 94.12 93 VAL A C 1
ATOM 670 O O . VAL A 1 93 ? -8.070 -0.224 12.574 1.00 94.12 93 VAL A O 1
ATOM 673 N N . VAL A 1 94 ? -7.105 1.498 13.658 1.00 94.81 94 VAL A N 1
ATOM 674 C CA . VAL A 1 94 ? -8.311 2.302 13.837 1.00 94.81 94 VAL A CA 1
ATOM 675 C C . VAL A 1 94 ? -8.176 3.593 13.064 1.00 94.81 94 VAL A C 1
ATOM 677 O O . VAL A 1 94 ? -7.237 4.356 13.261 1.00 94.81 94 VAL A O 1
ATOM 680 N N . VAL A 1 95 ? -9.153 3.864 12.216 1.00 94.69 95 VAL A N 1
ATOM 681 C CA . VAL A 1 95 ? -9.334 5.153 11.561 1.00 94.69 95 VAL A CA 1
ATOM 682 C C . VAL A 1 95 ? -10.525 5.831 12.237 1.00 94.69 95 VAL A C 1
ATOM 684 O O . VAL A 1 95 ? -11.668 5.455 11.956 1.00 94.69 95 VAL A O 1
ATOM 687 N N . PRO A 1 96 ? -10.294 6.784 13.158 1.00 91.31 96 PRO A N 1
ATOM 688 C CA . PRO A 1 96 ? -11.369 7.452 13.872 1.00 91.31 96 PRO A CA 1
ATOM 689 C C . PRO A 1 96 ? -12.223 8.260 12.900 1.00 91.31 96 PRO A C 1
ATOM 691 O O . PRO A 1 96 ? -11.709 8.957 12.025 1.00 91.31 96 PRO A O 1
ATOM 694 N N . GLY A 1 97 ? -13.537 8.167 13.067 1.00 85.94 97 GLY A N 1
ATOM 695 C CA . GLY A 1 97 ? -14.482 8.849 12.203 1.00 85.94 97 GLY A CA 1
ATOM 696 C C . GLY A 1 97 ? -14.535 10.342 12.463 1.00 85.94 97 GLY A C 1
ATOM 697 O O . GLY A 1 97 ? -14.509 10.776 13.614 1.00 85.94 97 GLY A O 1
ATOM 698 N N . GLN A 1 98 ? -14.687 11.127 11.400 1.00 87.19 98 GLN A N 1
ATOM 699 C CA . GLN A 1 98 ? -15.057 12.535 11.523 1.00 87.19 98 GLN A CA 1
ATOM 700 C C . GLN A 1 98 ? -16.587 12.680 11.484 1.00 87.19 98 GLN A C 1
ATOM 702 O O . GLN A 1 98 ? -17.266 11.848 10.873 1.00 87.19 98 GLN A O 1
ATOM 707 N N . PRO A 1 99 ? -17.162 13.749 12.069 1.00 85.50 99 PRO A N 1
ATOM 708 C CA . PRO A 1 99 ? -18.609 13.982 12.039 1.00 85.50 99 PRO A CA 1
ATOM 709 C C . PRO A 1 99 ? -19.204 14.036 10.625 1.00 85.50 99 PRO A C 1
ATOM 711 O O . PRO A 1 99 ? -20.373 13.717 10.440 1.00 85.50 99 PRO A O 1
ATOM 714 N N . GLN A 1 100 ? -18.398 14.436 9.639 1.00 84.44 100 GLN A N 1
ATOM 715 C CA . GLN A 1 100 ? -18.795 14.556 8.234 1.00 84.44 100 GLN A CA 1
ATOM 716 C C . GLN A 1 100 ? -18.672 13.226 7.463 1.00 84.44 100 GLN A C 1
ATOM 718 O O . GLN A 1 100 ? -19.145 13.136 6.339 1.00 84.44 100 GLN A O 1
ATOM 723 N N . GLY A 1 101 ? -18.042 12.200 8.048 1.00 87.69 101 GLY A N 1
ATOM 724 C CA . GLY A 1 101 ? -17.643 10.970 7.359 1.00 87.69 101 GLY A CA 1
ATOM 725 C C . GLY A 1 101 ? -16.125 10.800 7.280 1.00 87.69 101 GLY A C 1
ATOM 726 O O . GLY A 1 101 ? -15.362 11.692 7.644 1.00 87.69 101 GLY A O 1
ATOM 727 N N . THR A 1 102 ? -15.683 9.635 6.816 1.00 92.00 102 THR A N 1
ATOM 728 C CA . THR A 1 102 ? -14.259 9.278 6.736 1.00 92.00 102 THR A CA 1
ATOM 729 C C . THR A 1 102 ? -13.834 9.127 5.284 1.00 92.00 102 THR A C 1
ATOM 731 O O . THR A 1 102 ? -14.367 8.282 4.566 1.00 92.00 102 THR A O 1
ATOM 734 N N . VAL A 1 103 ? -12.859 9.932 4.856 1.00 92.94 103 VAL A N 1
ATOM 735 C CA . VAL A 1 103 ? -12.364 9.948 3.473 1.00 92.94 103 VAL A CA 1
ATOM 736 C C . VAL A 1 103 ? -11.163 9.014 3.328 1.00 92.94 103 VAL A C 1
ATOM 738 O O . VAL A 1 103 ? -10.107 9.262 3.905 1.00 92.94 103 VAL A O 1
ATOM 741 N N . LEU A 1 104 ? -11.299 7.961 2.521 1.00 92.94 104 LEU A N 1
ATOM 742 C CA . LEU A 1 104 ? -10.220 7.030 2.189 1.00 92.94 104 LEU A CA 1
ATOM 743 C C . LEU A 1 104 ? -9.518 7.441 0.881 1.00 92.94 104 LEU A C 1
ATOM 745 O O . LEU A 1 104 ? -10.169 7.706 -0.133 1.00 92.94 104 LEU A O 1
ATOM 749 N N . GLY A 1 105 ? -8.181 7.419 0.877 1.00 89.12 105 GLY A N 1
ATOM 750 C CA . GLY A 1 105 ? -7.358 7.649 -0.317 1.00 89.12 105 GLY A CA 1
ATOM 751 C C . GLY A 1 105 ? -7.154 9.128 -0.705 1.00 89.12 105 GLY A C 1
ATOM 752 O O . GLY A 1 105 ? -7.383 10.012 0.118 1.00 89.12 105 GLY A O 1
ATOM 753 N N . PRO A 1 106 ? -6.711 9.412 -1.954 1.00 83.56 106 PRO A N 1
ATOM 754 C CA . PRO A 1 106 ? -6.363 8.434 -2.988 1.00 83.56 106 PRO A CA 1
ATOM 755 C C . PRO A 1 106 ? -5.068 7.697 -2.618 1.00 83.56 106 PRO A C 1
ATOM 757 O O . PRO A 1 106 ? -4.190 8.287 -2.003 1.00 83.56 106 PRO A O 1
ATOM 760 N N . GLU A 1 107 ? -4.916 6.430 -3.018 1.00 84.56 107 GLU A N 1
ATOM 761 C CA . GLU A 1 107 ? -3.715 5.613 -2.736 1.00 84.56 107 GLU A CA 1
ATOM 762 C C . GLU A 1 107 ? -3.545 5.243 -1.254 1.00 84.56 107 GLU A C 1
ATOM 764 O O . GLU A 1 107 ? -2.561 5.607 -0.622 1.00 84.56 107 GLU A O 1
ATOM 769 N N . LEU A 1 108 ? -4.493 4.480 -0.716 1.00 89.69 108 LEU A N 1
ATOM 770 C CA . LEU A 1 108 ? -4.445 3.939 0.640 1.00 89.69 108 LEU A CA 1
ATOM 771 C C . LEU A 1 108 ? -4.191 2.430 0.605 1.00 89.69 108 LEU A C 1
ATOM 773 O O . LEU A 1 108 ? -4.863 1.697 -0.123 1.00 89.69 108 LEU A O 1
ATOM 777 N N . PHE A 1 109 ? -3.258 1.963 1.424 1.00 92.56 109 PHE A N 1
ATOM 778 C CA . PHE A 1 109 ? -3.079 0.551 1.730 1.00 92.56 109 PHE A CA 1
ATOM 779 C C . PHE A 1 109 ? -3.076 0.360 3.245 1.00 92.56 109 PHE A C 1
ATOM 781 O O . PHE A 1 109 ? -2.309 1.017 3.941 1.00 92.56 109 PHE A O 1
ATOM 788 N N . ILE A 1 110 ? -3.909 -0.541 3.759 1.00 94.00 110 ILE A N 1
ATOM 789 C CA . ILE A 1 110 ? -3.890 -0.942 5.170 1.00 94.00 110 ILE A CA 1
ATOM 790 C C . ILE A 1 110 ? -3.847 -2.463 5.223 1.00 94.00 110 ILE A C 1
ATOM 792 O O . ILE A 1 110 ? -4.725 -3.107 4.660 1.00 94.00 110 ILE A O 1
ATOM 796 N N . ARG A 1 111 ? -2.872 -3.033 5.930 1.00 93.12 111 ARG A N 1
ATOM 797 C CA . ARG A 1 111 ? -2.834 -4.449 6.303 1.00 93.12 111 ARG A CA 1
ATOM 798 C C . ARG A 1 111 ? -2.736 -4.568 7.816 1.00 93.12 111 ARG A C 1
ATOM 800 O O . ARG A 1 111 ? -1.787 -4.055 8.403 1.00 93.12 111 ARG A O 1
ATOM 807 N N . ALA A 1 112 ? -3.711 -5.233 8.427 1.00 93.19 112 ALA A N 1
ATOM 808 C CA . ALA A 1 112 ? -3.773 -5.448 9.870 1.00 93.19 112 ALA A CA 1
ATOM 809 C C . ALA A 1 112 ? -4.504 -6.752 10.215 1.00 93.19 112 ALA A C 1
ATOM 811 O O . ALA A 1 112 ? -5.175 -7.337 9.358 1.00 93.19 112 ALA A O 1
ATOM 812 N N . ALA A 1 113 ? -4.434 -7.203 11.471 1.00 93.44 113 ALA A N 1
ATOM 813 C CA . ALA A 1 113 ? -5.344 -8.256 11.918 1.00 93.44 113 ALA A CA 1
ATOM 814 C C . ALA A 1 113 ? -6.775 -7.730 11.981 1.00 93.44 113 ALA A C 1
ATOM 816 O O . ALA A 1 113 ? -7.696 -8.324 11.416 1.00 93.44 113 ALA A O 1
ATOM 817 N N . ASN A 1 114 ? -6.951 -6.577 12.618 1.00 96.50 114 ASN A N 1
ATOM 818 C CA . ASN A 1 114 ? -8.241 -5.917 12.726 1.00 96.50 114 ASN A CA 1
ATOM 819 C C . ASN A 1 114 ? -8.158 -4.541 12.076 1.00 96.50 114 ASN A C 1
ATOM 821 O O . ASN A 1 114 ? -7.223 -3.791 12.343 1.00 96.50 114 ASN A O 1
ATOM 825 N N . VAL A 1 115 ? -9.139 -4.187 11.253 1.00 97.31 115 VAL A N 1
ATOM 826 C CA . VAL A 1 115 ? -9.278 -2.821 10.736 1.00 97.31 115 VAL A CA 1
ATOM 827 C C . VAL A 1 115 ? -10.649 -2.295 11.130 1.00 97.31 115 VAL A C 1
ATOM 829 O O . VAL A 1 115 ? -11.668 -2.893 10.780 1.00 97.31 115 VAL A O 1
ATOM 832 N N . ARG A 1 116 ? -10.675 -1.174 11.853 1.00 97.25 116 ARG A N 1
ATOM 833 C CA . ARG A 1 116 ? -11.894 -0.440 12.200 1.00 97.25 116 ARG A CA 1
ATOM 834 C C . ARG A 1 116 ? -11.842 0.941 11.573 1.00 97.25 116 ARG A C 1
ATOM 836 O O . ARG A 1 116 ? -10.922 1.708 11.837 1.00 97.25 116 ARG A O 1
ATOM 843 N N . VAL A 1 117 ? -12.842 1.261 10.765 1.00 96.19 117 VAL A N 1
ATOM 844 C CA . VAL A 1 117 ? -13.072 2.618 10.279 1.00 96.19 117 VAL A CA 1
ATOM 845 C C . VAL A 1 117 ? -14.360 3.116 10.909 1.00 96.19 117 VAL A C 1
ATOM 847 O O . VAL A 1 117 ? -15.425 2.545 10.683 1.00 96.19 117 VAL A O 1
ATOM 850 N N . ASP A 1 118 ? -14.252 4.155 11.724 1.00 94.19 118 ASP A N 1
ATOM 851 C CA . ASP A 1 118 ? -15.388 4.750 12.415 1.00 94.19 118 ASP A CA 1
ATOM 852 C C . ASP A 1 118 ? -15.979 5.904 11.582 1.00 94.19 118 ASP A C 1
ATOM 854 O O . ASP A 1 118 ? -15.371 6.389 10.623 1.00 94.19 118 ASP A O 1
ATOM 858 N N . GLY A 1 119 ? -17.180 6.357 11.951 1.00 92.12 119 GLY A N 1
ATOM 859 C CA . GLY A 1 119 ? -17.862 7.501 11.334 1.00 92.12 119 GLY A CA 1
ATOM 860 C C . GLY A 1 119 ? -19.237 7.164 10.745 1.00 92.12 119 GLY A C 1
ATOM 861 O O . GLY A 1 119 ? -19.612 5.994 10.653 1.00 92.12 119 GLY A O 1
ATOM 862 N N . PRO A 1 120 ? -20.023 8.186 10.359 1.00 92.94 120 PRO A N 1
ATOM 863 C CA . PRO A 1 120 ? -21.380 7.988 9.847 1.00 92.94 120 PRO A CA 1
ATOM 864 C C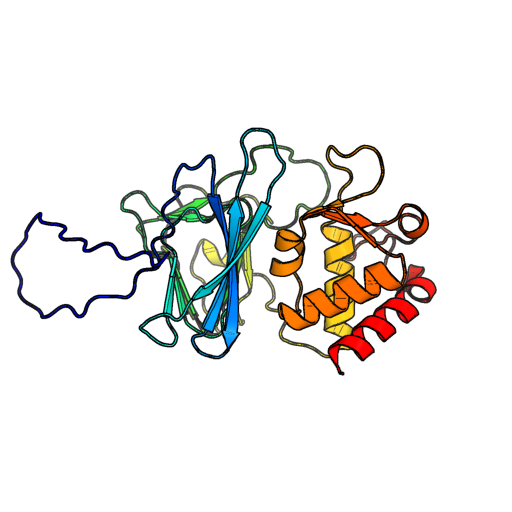 . PRO A 1 120 ? -21.415 7.410 8.424 1.00 92.94 120 PRO A C 1
ATOM 866 O O . PRO A 1 120 ? -22.358 6.699 8.077 1.00 92.94 120 PRO A O 1
ATOM 869 N N . ALA A 1 121 ? -20.401 7.699 7.604 1.00 9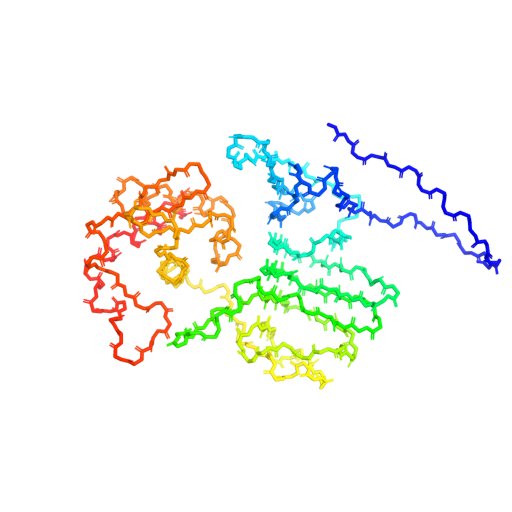4.75 121 ALA A N 1
ATOM 870 C CA . ALA A 1 121 ? -20.286 7.227 6.227 1.00 94.75 121 ALA A CA 1
ATOM 871 C C . ALA A 1 121 ? -18.819 7.173 5.768 1.00 94.75 121 ALA A C 1
ATOM 873 O O . ALA A 1 121 ? -17.970 7.885 6.310 1.00 94.75 121 ALA A O 1
ATOM 874 N N . LEU A 1 122 ? -18.538 6.351 4.752 1.00 94.62 122 LEU A N 1
ATOM 875 C CA . LEU A 1 122 ? -17.279 6.394 4.004 1.00 94.62 122 LEU A CA 1
ATOM 876 C C . LEU A 1 122 ? -17.388 7.266 2.758 1.00 94.62 122 LEU A C 1
ATOM 878 O O . LEU A 1 122 ? -18.390 7.250 2.038 1.00 94.62 122 LEU A O 1
ATOM 882 N N . GLU A 1 123 ? -16.288 7.944 2.469 1.00 93.19 123 GLU A N 1
ATOM 883 C CA . GLU A 1 123 ? -16.055 8.673 1.234 1.00 93.19 123 GLU A CA 1
ATOM 884 C C . GLU A 1 123 ? -14.728 8.236 0.618 1.00 93.19 123 GLU A C 1
ATOM 886 O O . GLU A 1 123 ? -13.833 7.742 1.305 1.00 93.19 123 GLU A O 1
ATOM 891 N N . PHE A 1 124 ? -14.593 8.419 -0.691 1.00 91.81 124 PHE A N 1
ATOM 892 C CA . PHE A 1 124 ? -13.414 7.991 -1.434 1.00 91.81 124 PHE A CA 1
ATOM 893 C C . PHE A 1 124 ? -12.867 9.168 -2.217 1.00 91.81 124 PHE A C 1
ATOM 895 O O . PHE A 1 124 ? -13.544 9.729 -3.085 1.00 91.81 124 PHE A O 1
ATOM 902 N N . ALA A 1 125 ? -11.633 9.552 -1.914 1.00 88.69 125 ALA A N 1
ATOM 903 C CA . ALA A 1 125 ? -10.998 10.625 -2.646 1.00 88.69 125 ALA A CA 1
ATOM 904 C C . ALA A 1 125 ? -10.591 10.137 -4.043 1.00 88.69 125 ALA A C 1
ATOM 906 O O . ALA A 1 125 ? -10.007 9.065 -4.229 1.00 88.69 125 ALA A O 1
ATOM 907 N N . ARG A 1 126 ? -10.916 10.951 -5.047 1.00 81.69 126 ARG A N 1
ATOM 908 C CA . ARG A 1 126 ? -10.650 10.642 -6.454 1.00 81.69 126 ARG A CA 1
ATOM 909 C C . ARG A 1 126 ? -9.193 10.928 -6.793 1.00 81.69 126 ARG A C 1
ATOM 911 O O . ARG A 1 126 ? -8.601 11.877 -6.280 1.00 81.69 126 ARG A O 1
ATOM 918 N N . ARG A 1 127 ? -8.626 10.151 -7.720 1.00 74.50 127 ARG A N 1
ATOM 919 C CA . ARG A 1 127 ? -7.343 10.522 -8.333 1.00 74.50 127 ARG A CA 1
ATOM 920 C C . ARG A 1 127 ? -7.530 11.840 -9.113 1.00 74.50 127 ARG A C 1
ATOM 922 O O . ARG A 1 127 ? -8.504 11.950 -9.859 1.00 74.50 127 ARG A O 1
ATOM 929 N N . PRO A 1 128 ? -6.636 12.831 -8.955 1.00 61.94 128 PRO A N 1
ATOM 930 C CA . PRO A 1 128 ? -6.753 14.131 -9.628 1.00 61.94 128 PRO A CA 1
ATOM 931 C C . PRO A 1 128 ? -6.674 14.015 -11.161 1.00 61.94 128 PRO A C 1
ATOM 933 O O . PRO A 1 128 ? -7.242 14.816 -11.900 1.00 61.94 128 PRO A O 1
ATOM 936 N N . ASP A 1 129 ? -6.022 12.971 -11.654 1.00 57.97 129 ASP A N 1
ATOM 937 C CA . ASP A 1 129 ? -5.901 12.598 -13.052 1.00 57.97 129 ASP A CA 1
ATOM 938 C C . ASP A 1 129 ? -7.062 11.677 -13.456 1.00 57.97 129 ASP A C 1
ATOM 940 O O . ASP A 1 129 ? -6.913 10.460 -13.534 1.00 57.97 129 ASP A O 1
ATOM 944 N N . GLY A 1 130 ? -8.227 12.282 -13.726 1.00 48.69 130 GLY A N 1
ATOM 945 C CA . GLY A 1 130 ? -9.499 11.652 -14.130 1.00 48.69 130 GLY A CA 1
ATOM 946 C C . GLY A 1 130 ? -9.492 10.824 -15.429 1.00 48.69 130 GLY A C 1
ATOM 947 O O . GLY A 1 130 ? -10.469 10.828 -16.177 1.00 48.69 130 GLY A O 1
ATOM 948 N N . ARG A 1 131 ? -8.411 10.103 -15.739 1.00 44.12 131 ARG A N 1
ATOM 949 C CA . ARG A 1 131 ? -8.345 9.154 -16.849 1.00 44.12 131 ARG A CA 1
ATOM 950 C C . ARG A 1 131 ? -8.961 7.818 -16.450 1.00 44.12 131 ARG A C 1
ATOM 952 O O . ARG A 1 131 ? -8.287 6.916 -15.960 1.00 44.12 131 ARG A O 1
ATOM 959 N N . VAL A 1 132 ? -10.225 7.659 -16.830 1.00 43.28 132 VAL A N 1
ATOM 960 C CA . VAL A 1 132 ? -10.752 6.371 -17.288 1.00 43.28 132 VAL A CA 1
ATOM 961 C C . VAL A 1 132 ? -10.059 6.080 -18.622 1.00 43.28 132 VAL A C 1
ATOM 963 O O . VAL A 1 132 ? -10.430 6.608 -19.666 1.00 43.28 132 VAL A O 1
ATOM 966 N N . SER A 1 133 ? -8.957 5.337 -18.615 1.00 34.06 133 SER A N 1
ATOM 967 C CA . SER A 1 133 ? -8.277 4.946 -19.855 1.00 34.06 133 SER A CA 1
ATOM 968 C C . SER A 1 133 ? -7.919 3.475 -19.810 1.00 34.06 133 SER A C 1
ATOM 970 O O . SER A 1 133 ? -6.864 3.116 -19.304 1.00 34.06 133 SER A O 1
ATOM 972 N N . GLY A 1 134 ? -8.824 2.649 -20.347 1.00 34.25 134 GLY A N 1
ATOM 973 C CA . GLY A 1 134 ? -8.532 1.524 -21.251 1.00 34.25 134 GLY A CA 1
ATOM 974 C C . GLY A 1 134 ? -7.556 0.423 -20.821 1.00 34.25 134 GLY A C 1
ATOM 975 O O . GLY A 1 134 ? -7.256 -0.452 -21.623 1.00 34.25 134 GLY A O 1
ATOM 976 N N . GLY A 1 135 ? -7.065 0.429 -19.589 1.00 38.34 135 GLY A N 1
ATOM 977 C CA . GLY A 1 135 ? -6.239 -0.616 -19.007 1.00 38.34 135 GLY A CA 1
ATOM 978 C C . GLY A 1 135 ? -6.619 -0.750 -17.545 1.00 38.34 135 GLY A C 1
ATOM 979 O O . GLY A 1 135 ? -6.633 0.255 -16.843 1.00 38.34 135 GLY A O 1
ATOM 980 N N . SER A 1 136 ? -6.970 -1.969 -17.117 1.00 46.75 136 SER A N 1
ATOM 981 C CA . SER A 1 136 ? -7.399 -2.311 -15.750 1.00 46.75 136 SER A CA 1
ATOM 982 C C . SER A 1 136 ? -6.592 -1.529 -14.706 1.00 46.75 136 SER A C 1
ATOM 984 O O . SER A 1 136 ? -5.433 -1.859 -14.420 1.00 46.75 136 SER A O 1
ATOM 986 N N . ALA A 1 137 ? -7.189 -0.460 -14.173 1.00 59.34 137 ALA A N 1
ATOM 987 C CA . ALA A 1 137 ? -6.573 0.371 -13.156 1.00 59.34 137 ALA A CA 1
ATOM 988 C C . ALA A 1 137 ? -6.440 -0.468 -11.881 1.00 59.34 137 ALA A C 1
ATOM 990 O O . ALA A 1 137 ? -7.345 -1.210 -11.522 1.00 59.34 137 ALA A O 1
ATOM 991 N N . GLU A 1 138 ? -5.272 -0.442 -11.239 1.00 68.12 138 GLU A N 1
ATOM 992 C CA . GLU A 1 138 ? -5.149 -1.016 -9.898 1.00 68.12 138 GLU A CA 1
ATOM 993 C C . GLU A 1 138 ? -5.976 -0.214 -8.888 1.00 68.12 138 GLU A C 1
ATOM 995 O O . GLU A 1 138 ? -6.020 1.026 -9.019 1.00 68.12 138 GLU A O 1
ATOM 1000 N N . PRO A 1 139 ? -6.513 -0.889 -7.851 1.00 81.25 139 PRO A N 1
ATOM 1001 C CA . PRO A 1 139 ? -7.249 -0.227 -6.787 1.00 81.25 139 PRO A CA 1
ATOM 1002 C C . PRO A 1 139 ? -6.415 0.886 -6.170 1.00 81.25 139 PRO A C 1
ATOM 1004 O O . PRO A 1 139 ? -5.196 0.770 -5.967 1.00 81.25 139 PRO A O 1
ATOM 1007 N N . SER A 1 140 ? -7.077 2.015 -5.957 1.00 85.75 140 SER A N 1
ATOM 1008 C CA . SER A 1 140 ? -6.537 3.161 -5.241 1.00 85.75 140 SER A CA 1
ATOM 1009 C C . SER A 1 140 ? -6.638 2.949 -3.736 1.00 85.75 140 SER A C 1
ATOM 1011 O O . SER A 1 140 ? -5.823 3.514 -3.022 1.00 85.75 140 SER A O 1
ATOM 1013 N N . VAL A 1 141 ? -7.568 2.126 -3.254 1.00 91.31 141 VAL A N 1
ATOM 1014 C CA . VAL A 1 141 ? -7.736 1.806 -1.835 1.00 91.31 141 VAL A CA 1
ATOM 1015 C C . VAL A 1 141 ? -7.770 0.292 -1.659 1.00 91.31 141 VAL A C 1
ATOM 1017 O O . VAL A 1 141 ? -8.584 -0.394 -2.271 1.00 91.31 141 VAL A O 1
ATOM 1020 N N . VAL A 1 142 ? -6.885 -0.237 -0.820 1.00 93.62 142 VAL A N 1
ATOM 1021 C CA . VAL A 1 142 ? -6.850 -1.659 -0.468 1.00 93.62 142 VAL A CA 1
ATOM 1022 C C . VAL A 1 142 ? -6.801 -1.785 1.046 1.00 93.62 142 VAL A C 1
ATOM 1024 O O . VAL A 1 142 ? -5.920 -1.215 1.688 1.00 93.62 142 VAL A O 1
ATOM 1027 N N . ILE A 1 143 ? -7.732 -2.551 1.609 1.00 95.81 143 ILE A N 1
ATOM 1028 C CA . ILE A 1 143 ? -7.721 -2.908 3.027 1.00 95.81 143 ILE A CA 1
ATOM 1029 C C . ILE A 1 143 ? -7.658 -4.429 3.138 1.00 95.81 143 ILE A C 1
ATOM 1031 O O . ILE A 1 143 ? -8.550 -5.138 2.670 1.00 95.81 143 ILE A O 1
ATOM 1035 N N . GLU A 1 144 ? -6.594 -4.916 3.762 1.00 95.25 144 GLU A N 1
ATOM 1036 C CA . GLU A 1 144 ? -6.359 -6.316 4.078 1.00 95.25 144 GLU A CA 1
ATOM 1037 C C . GLU A 1 144 ? -6.550 -6.523 5.582 1.00 95.25 144 GLU A C 1
ATOM 1039 O O . GLU A 1 144 ? -5.761 -6.033 6.391 1.00 95.25 144 GLU A O 1
ATOM 1044 N N . ALA A 1 145 ? -7.607 -7.237 5.965 1.00 95.62 145 ALA A N 1
ATOM 1045 C CA . ALA A 1 145 ? -7.896 -7.528 7.365 1.00 95.62 145 ALA A CA 1
ATOM 1046 C C . ALA A 1 145 ? -8.007 -9.038 7.572 1.00 95.62 145 ALA A C 1
ATOM 1048 O O . ALA A 1 145 ? -8.882 -9.683 6.992 1.00 95.62 145 ALA A O 1
ATOM 1049 N N . THR A 1 146 ? -7.116 -9.612 8.382 1.00 93.94 146 THR A N 1
ATOM 1050 C CA . THR A 1 146 ? -7.024 -11.076 8.526 1.00 93.94 146 THR A CA 1
ATOM 1051 C C . THR A 1 146 ? -7.967 -11.651 9.584 1.00 93.94 146 THR A C 1
ATOM 1053 O O . THR A 1 146 ? -8.247 -12.843 9.551 1.00 93.94 146 THR A O 1
ATOM 1056 N N . SER A 1 147 ? -8.476 -10.830 10.507 1.00 95.25 147 SER A N 1
ATOM 1057 C CA . SER A 1 147 ? -9.308 -11.268 11.640 1.00 95.25 147 SER A CA 1
ATOM 1058 C C . SER A 1 147 ? -10.657 -10.552 11.707 1.00 95.25 147 SER A C 1
ATOM 1060 O O . SER A 1 147 ? -11.691 -11.210 11.827 1.00 95.25 147 SER A O 1
ATOM 1062 N N . SER A 1 148 ? -10.690 -9.220 11.597 1.00 96.94 148 SER A N 1
ATOM 1063 C CA . SER A 1 148 ? -11.954 -8.469 11.576 1.00 96.94 148 SER A CA 1
ATOM 1064 C C . SER A 1 148 ? -11.882 -7.194 10.736 1.00 96.94 148 SER A C 1
ATOM 1066 O O . SER A 1 148 ? -10.856 -6.520 10.687 1.00 96.94 148 SER A O 1
ATOM 1068 N N . LEU A 1 149 ? -12.995 -6.856 10.080 1.00 97.69 149 LEU A N 1
ATOM 1069 C CA . LEU A 1 149 ? -13.162 -5.607 9.338 1.00 97.69 149 LEU A CA 1
ATOM 1070 C C . LEU A 1 149 ? -14.470 -4.941 9.767 1.00 97.69 149 LEU A C 1
ATOM 1072 O O . LEU A 1 149 ? -15.547 -5.503 9.565 1.00 97.69 149 LEU A O 1
ATOM 1076 N N . GLN A 1 150 ? -14.368 -3.753 10.356 1.00 97.38 150 GLN A N 1
ATOM 1077 C CA . GLN A 1 150 ? -15.500 -2.915 10.743 1.00 97.38 150 GLN A CA 1
ATOM 1078 C C . GLN A 1 150 ? -15.485 -1.646 9.896 1.00 97.38 150 GLN A C 1
ATOM 1080 O O . GLN A 1 150 ? -14.487 -0.928 9.855 1.00 97.38 150 GLN A O 1
ATOM 1085 N N . LEU A 1 151 ? -16.593 -1.394 9.205 1.00 96.81 151 LEU A N 1
ATOM 1086 C CA . LEU A 1 151 ? -16.775 -0.251 8.316 1.00 96.81 151 LEU A CA 1
ATOM 1087 C C . LEU A 1 151 ? -18.103 0.436 8.653 1.00 96.81 151 LEU A C 1
ATOM 1089 O O . LEU A 1 151 ? -19.041 -0.252 9.074 1.00 96.81 151 LEU A O 1
ATOM 1093 N N . PRO A 1 152 ? -18.238 1.745 8.389 1.00 95.00 152 PRO A N 1
ATOM 1094 C CA . PRO A 1 152 ? -19.528 2.421 8.408 1.00 95.00 152 PRO A CA 1
ATOM 1095 C C . PRO A 1 152 ? -20.538 1.705 7.506 1.00 95.00 152 PRO A C 1
ATOM 1097 O O . PRO A 1 152 ? -20.183 1.144 6.473 1.00 95.00 152 PRO A O 1
ATOM 1100 N N . HIS A 1 153 ? -21.820 1.729 7.867 1.00 92.06 153 HIS A N 1
ATOM 1101 C CA . HIS A 1 153 ? -22.864 1.060 7.078 1.00 92.06 153 HIS A CA 1
ATOM 1102 C C . HIS A 1 153 ? -23.223 1.797 5.779 1.00 92.06 153 HIS A C 1
ATOM 1104 O O . HIS A 1 153 ? -23.846 1.209 4.896 1.00 92.06 153 HIS A O 1
ATOM 1110 N N . ALA A 1 154 ? -22.851 3.073 5.665 1.00 93.06 154 ALA A N 1
ATOM 1111 C CA . ALA A 1 154 ? -23.190 3.933 4.542 1.00 93.06 154 ALA A CA 1
ATOM 1112 C C . ALA A 1 154 ? -21.940 4.435 3.805 1.00 93.06 154 ALA A C 1
ATOM 1114 O O . ALA A 1 154 ? -20.858 4.559 4.380 1.00 93.06 154 ALA A O 1
ATOM 1115 N N . ALA A 1 155 ? -22.122 4.770 2.530 1.00 92.62 155 ALA A N 1
ATOM 1116 C CA . ALA A 1 155 ? -21.168 5.519 1.723 1.00 92.62 155 ALA A CA 1
ATOM 1117 C C . ALA A 1 155 ? -21.878 6.753 1.161 1.00 92.62 155 ALA A C 1
ATOM 1119 O O . ALA A 1 155 ? -22.993 6.609 0.654 1.00 92.62 155 ALA A O 1
ATOM 1120 N N . SER A 1 156 ? -21.246 7.930 1.191 1.00 90.19 156 SER A N 1
ATOM 1121 C CA . SER A 1 156 ? -21.792 9.115 0.502 1.00 90.19 156 SER A CA 1
ATOM 1122 C C . SER A 1 156 ? -21.807 8.890 -1.015 1.00 90.19 156 SER A C 1
ATOM 1124 O O . SER A 1 156 ? -22.753 9.254 -1.711 1.00 90.19 156 SER A O 1
ATOM 1126 N N . GLN A 1 157 ? -20.760 8.236 -1.524 1.00 89.88 157 GLN A N 1
ATOM 1127 C CA . GLN A 1 157 ? -20.637 7.801 -2.909 1.00 89.88 157 GLN A CA 1
ATOM 1128 C C . GLN A 1 157 ? -19.846 6.489 -2.957 1.00 89.88 157 GLN A C 1
ATOM 1130 O O . GLN A 1 157 ? -18.811 6.365 -2.304 1.00 89.88 157 GLN A O 1
ATOM 1135 N N . LEU A 1 158 ? -20.310 5.518 -3.748 1.00 91.25 158 LEU A N 1
ATOM 1136 C CA . LEU A 1 158 ? -19.550 4.291 -3.987 1.00 91.25 158 LEU A CA 1
ATOM 1137 C C . LEU A 1 158 ? -18.369 4.553 -4.939 1.00 91.25 158 LEU A C 1
ATOM 1139 O O . LEU A 1 158 ? -18.526 5.322 -5.896 1.00 91.25 158 LEU A O 1
ATOM 1143 N N . PRO A 1 159 ? -17.202 3.930 -4.695 1.00 88.62 159 PRO A N 1
ATOM 1144 C CA . PRO A 1 159 ? -16.062 4.025 -5.595 1.00 88.62 159 PRO A CA 1
ATOM 1145 C C . PRO A 1 159 ? -16.353 3.281 -6.902 1.00 88.62 159 PRO A C 1
ATOM 1147 O O . PRO A 1 159 ? -17.236 2.422 -6.957 1.00 88.62 159 PRO A O 1
ATOM 1150 N N . VAL A 1 160 ? -15.615 3.615 -7.961 1.00 85.31 160 VAL A N 1
ATOM 1151 C CA . VAL A 1 160 ? -15.754 2.920 -9.248 1.00 85.31 160 VAL A CA 1
ATOM 1152 C C . VAL A 1 160 ? -15.229 1.486 -9.113 1.00 85.31 160 VAL A C 1
ATOM 1154 O O . VAL A 1 160 ? -14.310 1.224 -8.333 1.00 85.31 160 VAL A O 1
ATOM 1157 N N . ASP A 1 161 ? -15.792 0.553 -9.884 1.00 79.94 161 ASP A N 1
ATOM 1158 C CA . ASP A 1 161 ? -15.340 -0.839 -9.924 1.00 79.94 161 ASP A CA 1
ATOM 1159 C C . ASP A 1 161 ? -13.816 -0.931 -10.091 1.00 79.94 161 ASP A C 1
ATOM 1161 O O . ASP A 1 161 ? -13.220 -0.359 -11.010 1.00 79.94 161 ASP A O 1
ATOM 1165 N N . GLY A 1 162 ? -13.181 -1.672 -9.183 1.00 81.19 162 GLY A N 1
ATOM 1166 C CA . GLY A 1 162 ? -11.735 -1.868 -9.167 1.00 81.19 162 GLY A CA 1
ATOM 1167 C C . GLY A 1 162 ? -10.923 -0.739 -8.527 1.00 81.19 162 GLY A C 1
ATOM 1168 O O . GLY A 1 162 ? -9.704 -0.860 -8.498 1.00 81.19 162 GLY A O 1
ATOM 1169 N N . GLU A 1 163 ? -11.535 0.330 -7.999 1.00 87.88 163 GLU A N 1
ATOM 1170 C CA . GLU A 1 163 ? -10.825 1.342 -7.195 1.00 87.88 163 GLU A CA 1
ATOM 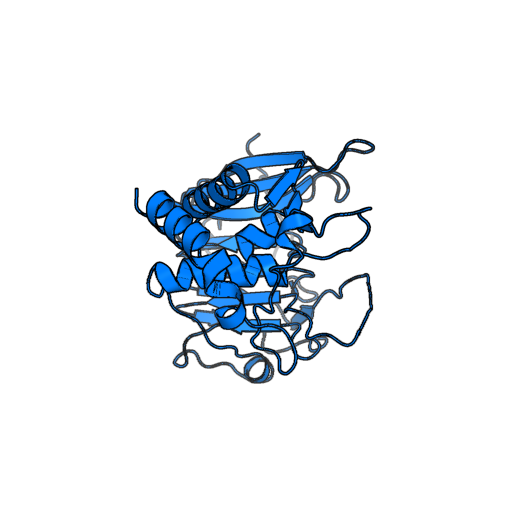1171 C C . GLU A 1 163 ? -10.650 0.926 -5.729 1.00 87.88 163 GLU A C 1
ATOM 1173 O O . GLU A 1 163 ? -9.682 1.343 -5.091 1.00 87.88 163 GLU A O 1
ATOM 1178 N N . LEU A 1 164 ? -11.543 0.081 -5.218 1.00 92.88 164 LEU A N 1
ATOM 1179 C CA . LEU A 1 164 ? -11.555 -0.396 -3.840 1.00 92.88 164 LEU A CA 1
ATOM 1180 C C . LEU A 1 164 ? -11.495 -1.923 -3.795 1.00 92.88 164 LEU A C 1
ATOM 1182 O O . LEU A 1 164 ? -12.264 -2.594 -4.481 1.00 92.88 164 LEU A O 1
ATOM 1186 N N . GLU A 1 165 ? -10.631 -2.457 -2.934 1.00 94.81 165 GLU A N 1
ATOM 1187 C CA . GLU A 1 165 ? -10.595 -3.880 -2.597 1.00 94.81 165 GLU A CA 1
ATOM 1188 C C . GLU A 1 165 ? -10.569 -4.096 -1.079 1.00 94.81 165 GLU A C 1
ATOM 1190 O O . GLU A 1 165 ? -9.724 -3.548 -0.366 1.00 94.81 165 GLU A O 1
ATOM 1195 N N . PHE A 1 166 ? -11.454 -4.972 -0.601 1.00 95.75 166 PHE A N 1
ATOM 1196 C CA . PHE A 1 166 ? -11.405 -5.557 0.735 1.00 95.75 166 PHE A CA 1
ATOM 1197 C C . PHE A 1 166 ? -10.912 -6.993 0.637 1.00 95.75 166 PHE A C 1
ATOM 1199 O O . PHE A 1 166 ? -11.651 -7.885 0.213 1.00 95.75 166 PHE A O 1
ATOM 1206 N N . ARG A 1 167 ? -9.667 -7.228 1.043 1.00 94.62 167 ARG A N 1
ATOM 1207 C CA . ARG A 1 167 ? -9.079 -8.566 1.092 1.00 94.62 167 ARG A CA 1
ATOM 1208 C C . ARG A 1 167 ? -9.249 -9.104 2.501 1.00 94.62 167 ARG A C 1
ATOM 1210 O O . ARG A 1 167 ? -8.533 -8.729 3.424 1.00 94.62 167 ARG A O 1
ATOM 1217 N N . VAL A 1 168 ? -10.258 -9.944 2.668 1.00 94.81 168 VAL A N 1
ATOM 1218 C CA . VAL A 1 168 ? -10.643 -10.516 3.960 1.00 94.81 168 VAL A CA 1
ATOM 1219 C C . VAL A 1 168 ? -10.910 -12.011 3.806 1.00 94.81 168 VAL A C 1
ATOM 1221 O O . VAL A 1 168 ? -11.366 -12.423 2.733 1.00 94.81 168 VAL A O 1
ATOM 1224 N N . PRO A 1 169 ? -10.691 -12.836 4.846 1.00 93.06 169 PRO A N 1
ATOM 1225 C CA . PRO A 1 169 ? -11.084 -14.235 4.813 1.00 93.06 169 PRO A CA 1
ATOM 1226 C C . PRO A 1 169 ? -12.573 -14.401 4.511 1.00 93.06 169 PRO A C 1
ATOM 1228 O O . PRO A 1 169 ? -13.411 -13.562 4.863 1.00 93.06 169 PRO A O 1
ATOM 1231 N N . SER A 1 170 ? -12.923 -15.538 3.910 1.00 91.44 170 SER A N 1
ATOM 1232 C CA . SER A 1 170 ? -14.310 -15.860 3.558 1.00 91.44 170 SER A CA 1
ATOM 1233 C C . SER A 1 170 ? -15.247 -15.894 4.774 1.00 91.44 170 SER A C 1
ATOM 1235 O O . SER A 1 170 ? -16.439 -15.621 4.623 1.00 91.44 170 SER A O 1
ATOM 1237 N N . THR A 1 171 ? -14.695 -16.159 5.963 1.00 94.38 171 THR A N 1
ATOM 1238 C CA . THR A 1 171 ? -15.379 -16.211 7.263 1.00 94.38 171 THR A CA 1
ATOM 1239 C C . THR A 1 171 ? -15.851 -14.848 7.769 1.00 94.38 171 THR A C 1
ATOM 1241 O O . THR A 1 171 ? -16.869 -14.781 8.462 1.00 94.38 171 THR A O 1
ATOM 1244 N N . ILE A 1 172 ? -15.165 -13.756 7.414 1.00 96.25 172 ILE A N 1
ATOM 1245 C CA . ILE A 1 172 ? -15.610 -12.399 7.748 1.00 96.25 172 ILE A CA 1
ATOM 1246 C C . ILE A 1 172 ? -16.865 -12.112 6.926 1.00 96.25 172 ILE A C 1
ATOM 1248 O O . ILE A 1 172 ? -16.893 -12.380 5.730 1.00 96.25 172 ILE A O 1
ATOM 1252 N N . LYS A 1 173 ? -17.930 -11.575 7.523 1.00 94.88 173 LYS A N 1
ATOM 1253 C CA . LYS A 1 173 ? -19.142 -11.196 6.778 1.00 94.88 173 LYS A CA 1
ATOM 1254 C C . LYS A 1 173 ? -19.082 -9.718 6.420 1.00 94.88 173 LYS A C 1
ATOM 1256 O O . LYS A 1 173 ? -19.003 -8.882 7.311 1.00 94.88 173 LYS A O 1
ATOM 1261 N N . LEU A 1 174 ? -19.159 -9.404 5.127 1.00 95.50 174 LEU A N 1
ATOM 1262 C CA . LEU A 1 174 ? -19.362 -8.033 4.658 1.00 95.50 174 LEU A CA 1
ATOM 1263 C C . LEU A 1 174 ? -20.852 -7.803 4.416 1.00 95.50 174 LEU A C 1
ATOM 1265 O O . LEU A 1 174 ? -21.525 -8.634 3.807 1.00 95.50 174 LEU A O 1
ATOM 1269 N N . SER A 1 175 ? -21.362 -6.678 4.899 1.00 93.94 175 SER A N 1
ATOM 1270 C CA . SER A 1 175 ? -22.714 -6.206 4.613 1.00 93.94 175 SER A CA 1
ATOM 1271 C C . SER A 1 175 ? -22.747 -5.407 3.308 1.00 93.94 175 SER A C 1
ATOM 1273 O O . SER A 1 175 ? -21.716 -4.974 2.794 1.00 93.94 175 SER A O 1
ATOM 1275 N N . TYR A 1 176 ? -23.942 -5.213 2.750 1.00 92.19 176 TYR A N 1
ATOM 1276 C CA . TYR A 1 176 ? -24.149 -4.229 1.688 1.00 92.19 176 TYR A CA 1
ATOM 1277 C C . TYR A 1 176 ? -23.785 -2.818 2.202 1.00 92.19 176 TYR A C 1
ATOM 1279 O O . TYR A 1 176 ? -24.155 -2.508 3.338 1.00 92.19 176 TYR A O 1
ATOM 1287 N N . PRO A 1 177 ? -23.100 -1.968 1.406 1.00 93.94 177 PRO A N 1
ATOM 1288 C CA . PRO A 1 177 ? -22.688 -2.172 0.005 1.00 93.94 177 PRO A CA 1
ATOM 1289 C C . PRO A 1 177 ? -21.313 -2.846 -0.180 1.00 93.94 177 PRO A C 1
ATOM 1291 O O . PRO A 1 177 ? -20.896 -3.112 -1.304 1.00 93.94 177 PRO A O 1
ATOM 1294 N N . TRP A 1 178 ? -20.604 -3.155 0.904 1.00 95.62 178 TRP A N 1
ATOM 1295 C CA . TRP A 1 178 ? -19.194 -3.566 0.900 1.00 95.62 178 TRP A CA 1
ATOM 1296 C C . TRP A 1 178 ? -18.914 -4.932 0.283 1.00 95.62 178 TRP A C 1
ATOM 1298 O O . TRP A 1 178 ? -17.809 -5.175 -0.196 1.00 95.62 178 TRP A O 1
ATOM 1308 N N . VAL A 1 179 ? -19.914 -5.813 0.259 1.00 95.00 179 VAL A N 1
ATOM 1309 C CA . VAL A 1 179 ? -19.794 -7.161 -0.315 1.00 95.00 179 VAL A CA 1
ATOM 1310 C C . VAL A 1 179 ? -19.297 -7.160 -1.768 1.00 95.00 179 VAL A C 1
ATOM 1312 O O . VAL A 1 179 ? -18.555 -8.063 -2.144 1.00 95.00 179 VAL A O 1
ATOM 1315 N N . ALA A 1 180 ? -19.643 -6.137 -2.560 1.00 93.81 180 ALA A N 1
ATOM 1316 C CA . ALA A 1 180 ? -19.248 -6.028 -3.966 1.00 93.81 180 ALA A CA 1
ATOM 1317 C C . ALA A 1 180 ? -17.743 -5.769 -4.164 1.00 93.81 180 ALA A C 1
ATOM 1319 O O . ALA A 1 180 ? -17.207 -6.064 -5.227 1.00 93.81 180 ALA A O 1
ATOM 1320 N N . PHE A 1 181 ? -17.058 -5.259 -3.137 1.00 94.69 181 PHE A N 1
ATOM 1321 C CA . PHE A 1 181 ? -15.634 -4.914 -3.184 1.00 94.69 181 PHE A CA 1
ATOM 1322 C C . PHE A 1 181 ? -14.743 -5.984 -2.546 1.00 94.69 181 PHE A C 1
ATOM 1324 O O . PHE A 1 181 ? -13.547 -5.765 -2.349 1.00 94.69 181 PHE A O 1
ATOM 1331 N N . ARG A 1 182 ? -15.306 -7.146 -2.187 1.00 94.62 182 ARG A N 1
ATOM 1332 C CA . ARG A 1 182 ? -14.516 -8.275 -1.692 1.00 94.62 182 ARG A CA 1
ATOM 1333 C C . ARG A 1 182 ? -13.547 -8.744 -2.774 1.00 94.62 182 ARG A C 1
ATOM 1335 O O . ARG A 1 182 ? -13.960 -9.084 -3.878 1.00 94.62 182 ARG A O 1
ATOM 1342 N N . ALA A 1 183 ? -12.283 -8.862 -2.399 1.00 91.31 183 ALA A N 1
ATOM 1343 C CA . ALA A 1 183 ? -11.243 -9.512 -3.177 1.00 91.31 183 ALA A CA 1
ATOM 1344 C C . ALA A 1 183 ? -10.657 -10.692 -2.389 1.00 91.31 183 ALA A C 1
ATOM 1346 O O . ALA A 1 183 ? -10.838 -10.808 -1.174 1.00 91.31 183 ALA A O 1
ATOM 1347 N N . GLU A 1 184 ? -9.970 -11.584 -3.095 1.00 84.62 184 GLU A N 1
ATOM 1348 C CA . GLU A 1 184 ? -9.293 -12.728 -2.491 1.00 84.62 184 GLU A CA 1
ATOM 1349 C C . GLU A 1 184 ? -8.153 -12.256 -1.575 1.00 84.62 184 GLU A C 1
ATOM 1351 O O . GLU A 1 184 ? -7.292 -11.469 -1.981 1.00 84.62 184 GLU A O 1
ATOM 1356 N N . LEU A 1 185 ? -8.159 -12.724 -0.323 1.00 80.00 185 LEU A N 1
ATOM 1357 C CA . LEU A 1 185 ? -7.018 -12.570 0.571 1.00 80.00 185 LEU A CA 1
ATOM 1358 C C . LEU A 1 185 ? -5.996 -13.647 0.216 1.00 80.00 185 LEU A C 1
ATOM 1360 O O . LEU A 1 185 ? -6.233 -14.827 0.451 1.00 80.00 185 LEU A O 1
ATOM 1364 N N . VAL A 1 186 ? -4.864 -13.235 -0.344 1.00 68.75 186 VAL A N 1
ATOM 1365 C CA . VAL A 1 186 ? -3.772 -14.160 -0.647 1.00 68.75 186 VAL A CA 1
ATOM 1366 C C . VAL A 1 186 ? -2.895 -14.278 0.595 1.00 68.75 186 VAL A C 1
ATOM 1368 O O . VAL A 1 186 ? -2.181 -13.331 0.931 1.00 68.75 186 VAL A O 1
ATOM 1371 N N . GLU A 1 187 ? -2.959 -15.419 1.278 1.00 62.53 187 GLU A N 1
ATOM 1372 C CA . GLU A 1 187 ? -2.153 -15.692 2.472 1.00 62.53 187 GLU A CA 1
ATOM 1373 C C . GLU A 1 187 ? -0.637 -15.655 2.166 1.00 62.53 187 GLU A C 1
ATOM 1375 O O . GLU A 1 187 ? -0.193 -15.567 1.010 1.00 62.53 187 GLU A O 1
ATOM 1380 N N . ASP A 1 188 ? 0.184 -15.643 3.221 1.00 54.94 188 ASP A N 1
ATOM 1381 C CA . ASP A 1 188 ? 1.647 -15.684 3.132 1.00 54.94 188 ASP A CA 1
ATOM 1382 C C . ASP A 1 188 ? 2.118 -17.051 2.603 1.00 54.94 188 ASP A C 1
ATOM 1384 O O . ASP A 1 188 ? 2.548 -17.936 3.331 1.00 54.94 188 ASP A O 1
ATOM 1388 N N . GLU A 1 189 ? 1.982 -17.209 1.291 1.00 54.81 189 GLU A N 1
ATOM 1389 C CA . GLU A 1 189 ? 2.426 -18.332 0.477 1.00 54.81 189 GLU A CA 1
ATOM 1390 C C . GLU A 1 189 ? 3.958 -18.508 0.436 1.00 54.81 189 GLU A C 1
ATOM 1392 O O . GLU A 1 189 ? 4.716 -17.614 0.829 1.00 54.81 189 GLU A O 1
ATOM 1397 N N . ASN A 1 190 ? 4.383 -19.663 -0.105 1.00 57.88 190 ASN A N 1
ATOM 1398 C CA . ASN A 1 190 ? 5.764 -20.070 -0.402 1.00 57.88 190 ASN A CA 1
ATOM 1399 C C . ASN A 1 190 ? 6.640 -18.869 -0.850 1.00 57.88 190 ASN A C 1
ATOM 1401 O O . ASN A 1 190 ? 6.189 -18.084 -1.692 1.00 57.88 190 ASN A O 1
ATOM 1405 N N . PRO A 1 191 ? 7.877 -18.713 -0.328 1.00 59.84 191 PRO A N 1
ATOM 1406 C CA . PRO A 1 191 ? 8.854 -17.726 -0.802 1.00 59.84 191 PRO A CA 1
ATOM 1407 C C . PRO A 1 191 ? 8.889 -17.528 -2.325 1.00 59.84 191 PRO A C 1
ATOM 1409 O O . PRO A 1 191 ? 8.878 -16.381 -2.780 1.00 59.84 191 PRO A O 1
ATOM 1412 N N . ASP A 1 192 ? 8.806 -18.611 -3.102 1.00 67.62 192 ASP A N 1
ATOM 1413 C CA . ASP A 1 192 ? 8.785 -18.569 -4.571 1.00 67.62 192 ASP A CA 1
ATOM 1414 C C . ASP A 1 192 ? 7.601 -17.727 -5.094 1.00 67.62 192 ASP A C 1
ATOM 1416 O O . ASP A 1 192 ? 7.730 -16.865 -5.970 1.00 67.62 192 ASP A O 1
ATOM 1420 N N . GLN A 1 193 ? 6.419 -17.904 -4.496 1.00 79.12 193 GLN A N 1
ATOM 1421 C CA . GLN A 1 193 ? 5.218 -17.133 -4.824 1.00 79.12 193 GLN A CA 1
ATOM 1422 C C . GLN A 1 193 ? 5.318 -15.685 -4.325 1.00 79.12 193 GLN A C 1
ATOM 1424 O O . GLN A 1 193 ? 4.784 -14.781 -4.974 1.00 79.12 193 GLN A O 1
ATOM 1429 N N . LYS A 1 194 ? 6.015 -15.414 -3.211 1.00 85.69 194 LYS A N 1
ATOM 1430 C CA . LYS A 1 194 ? 6.262 -14.035 -2.747 1.00 85.69 194 LYS A CA 1
ATOM 1431 C C . LYS A 1 194 ? 7.133 -13.261 -3.729 1.00 85.69 194 LYS A C 1
ATOM 1433 O O . LYS A 1 194 ? 6.793 -12.128 -4.072 1.00 85.69 194 LYS A O 1
ATOM 1438 N N . VAL A 1 195 ? 8.203 -13.873 -4.227 1.00 91.38 195 VAL A N 1
ATOM 1439 C CA . VAL A 1 195 ? 9.102 -13.247 -5.204 1.00 91.38 195 VAL A CA 1
ATOM 1440 C C . VAL A 1 195 ? 8.392 -13.015 -6.529 1.00 91.38 195 VAL A C 1
ATOM 1442 O O . VAL A 1 195 ? 8.429 -11.900 -7.051 1.00 91.38 195 VAL A O 1
ATOM 1445 N N . ILE A 1 196 ? 7.646 -14.001 -7.031 1.00 90.25 196 ILE A N 1
ATOM 1446 C CA . ILE A 1 196 ? 6.824 -13.824 -8.234 1.00 90.25 196 ILE A CA 1
ATOM 1447 C C . ILE A 1 196 ? 5.814 -12.682 -8.045 1.00 90.25 196 ILE A C 1
ATOM 1449 O O . ILE A 1 196 ? 5.690 -11.816 -8.913 1.00 90.25 196 ILE A O 1
ATOM 1453 N N . ARG A 1 197 ? 5.122 -12.613 -6.899 1.00 86.19 197 ARG A N 1
ATOM 1454 C CA . ARG A 1 197 ? 4.197 -11.511 -6.585 1.00 86.19 197 ARG A CA 1
ATOM 1455 C C . ARG A 1 197 ? 4.912 -10.161 -6.527 1.00 86.19 197 ARG A C 1
ATOM 1457 O O . ARG A 1 197 ? 4.401 -9.192 -7.085 1.00 86.19 197 ARG A O 1
ATOM 1464 N N . PHE A 1 198 ? 6.084 -10.082 -5.904 1.00 92.94 198 PHE A N 1
ATOM 1465 C CA . PHE A 1 198 ? 6.907 -8.873 -5.876 1.00 92.94 198 PHE A CA 1
ATOM 1466 C C . PHE A 1 198 ? 7.270 -8.397 -7.292 1.00 92.94 198 PHE A C 1
ATOM 1468 O O . PHE A 1 198 ? 7.054 -7.227 -7.616 1.00 92.94 198 PHE A O 1
ATOM 1475 N N . LEU A 1 199 ? 7.724 -9.301 -8.165 1.00 94.06 199 LEU A N 1
ATOM 1476 C CA . LEU A 1 199 ? 8.047 -8.983 -9.559 1.00 94.06 199 LEU A CA 1
ATOM 1477 C C . LEU A 1 199 ? 6.798 -8.568 -10.357 1.00 94.06 199 LEU A C 1
ATOM 1479 O O . LEU A 1 199 ? 6.826 -7.552 -11.054 1.00 94.06 199 LEU A O 1
ATOM 1483 N N . ASN A 1 200 ? 5.671 -9.269 -10.189 1.00 90.94 200 ASN A N 1
ATOM 1484 C CA . ASN A 1 200 ? 4.384 -8.888 -10.784 1.00 90.94 200 ASN A CA 1
ATOM 1485 C C . ASN A 1 200 ? 3.993 -7.457 -10.385 1.00 90.94 200 ASN A C 1
ATOM 1487 O O . ASN A 1 200 ? 3.539 -6.670 -11.219 1.00 90.94 200 ASN A O 1
ATOM 1491 N N . LYS A 1 201 ? 4.186 -7.097 -9.109 1.00 90.31 201 LYS A N 1
ATOM 1492 C CA . LYS A 1 201 ? 3.894 -5.754 -8.594 1.00 90.31 201 LYS A CA 1
ATOM 1493 C C . LYS A 1 201 ? 4.838 -4.702 -9.162 1.00 90.31 201 LYS A C 1
ATOM 1495 O O . LYS A 1 201 ? 4.351 -3.648 -9.567 1.00 90.31 201 LYS A O 1
ATOM 1500 N N . LEU A 1 202 ? 6.133 -4.991 -9.297 1.00 93.44 202 LEU A N 1
ATOM 1501 C CA . LEU A 1 202 ? 7.069 -4.103 -9.993 1.00 93.44 202 LEU A CA 1
ATOM 1502 C C . LEU A 1 202 ? 6.596 -3.815 -11.428 1.00 93.44 202 LEU A C 1
ATOM 1504 O O . LEU A 1 202 ? 6.513 -2.655 -11.836 1.00 93.44 202 LEU A O 1
ATOM 1508 N N . MET A 1 203 ? 6.221 -4.852 -12.186 1.00 92.00 203 MET A N 1
ATOM 1509 C CA . MET A 1 203 ? 5.757 -4.701 -13.572 1.00 92.00 203 MET A CA 1
ATOM 1510 C C . MET A 1 203 ? 4.456 -3.898 -13.675 1.00 92.00 203 MET A C 1
ATOM 1512 O O . MET A 1 203 ? 4.291 -3.088 -14.591 1.00 92.00 203 MET A O 1
ATOM 1516 N N . ASN A 1 204 ? 3.528 -4.104 -12.739 1.00 86.31 204 ASN A N 1
ATOM 1517 C CA . ASN A 1 204 ? 2.233 -3.425 -12.740 1.00 86.31 204 ASN A CA 1
ATOM 1518 C C . ASN A 1 204 ? 2.333 -1.953 -12.319 1.00 86.31 204 ASN A C 1
ATOM 1520 O O . ASN A 1 204 ? 1.583 -1.111 -12.824 1.00 86.31 204 ASN A O 1
ATOM 1524 N N . LEU A 1 205 ? 3.243 -1.639 -11.395 1.00 87.25 205 LEU A N 1
ATOM 1525 C CA . LEU A 1 205 ? 3.367 -0.303 -10.821 1.00 87.25 205 LEU A CA 1
ATOM 1526 C C . LEU A 1 205 ? 4.307 0.619 -11.601 1.00 87.25 205 LEU A C 1
ATOM 1528 O O . LEU A 1 205 ? 4.145 1.837 -11.515 1.00 87.25 205 LEU A O 1
ATOM 1532 N N . THR A 1 206 ? 5.254 0.073 -12.365 1.00 88.69 206 THR A N 1
ATOM 1533 C CA . THR A 1 206 ? 6.143 0.865 -13.226 1.00 88.69 206 THR A CA 1
ATOM 1534 C C . THR A 1 206 ? 5.370 1.480 -14.393 1.00 88.69 206 THR A C 1
ATOM 1536 O O . THR A 1 206 ? 4.664 0.804 -15.150 1.00 88.69 206 THR A O 1
ATOM 1539 N N . ARG A 1 207 ? 5.474 2.802 -14.552 1.00 83.75 207 ARG A N 1
ATOM 1540 C CA . ARG A 1 207 ? 4.753 3.560 -15.584 1.00 83.75 207 ARG A CA 1
ATOM 1541 C C . ARG A 1 207 ? 5.657 4.592 -16.249 1.00 83.75 207 ARG A C 1
ATOM 1543 O O . ARG A 1 207 ? 6.589 5.097 -15.639 1.00 83.75 207 ARG A O 1
ATOM 1550 N N . SER A 1 208 ? 5.335 4.947 -17.491 1.00 78.38 208 SER A N 1
ATOM 1551 C CA . SER A 1 208 ? 6.070 5.947 -18.286 1.00 78.38 208 SER A CA 1
ATOM 1552 C C . SER A 1 208 ? 5.708 7.403 -17.929 1.00 78.38 208 SER A C 1
ATOM 1554 O O . SER A 1 208 ? 5.945 8.308 -18.720 1.00 78.38 208 SER A O 1
ATOM 1556 N N . HIS A 1 209 ? 5.026 7.657 -16.804 1.00 57.06 209 HIS A N 1
ATOM 1557 C CA . HIS A 1 209 ? 4.408 8.961 -16.535 1.00 57.06 209 HIS A CA 1
ATOM 1558 C C . HIS A 1 209 ? 5.444 10.058 -16.272 1.00 57.06 209 HIS A C 1
ATOM 1560 O O . HIS A 1 209 ? 6.139 10.002 -15.268 1.00 57.06 209 HIS A O 1
ATOM 1566 N N . GLY A 1 210 ? 5.476 11.095 -17.117 1.00 54.09 210 GLY A N 1
ATOM 1567 C CA . GLY A 1 210 ? 6.108 12.389 -16.810 1.00 54.09 210 GLY A CA 1
ATOM 1568 C C . GLY A 1 210 ? 7.635 12.391 -16.688 1.00 54.09 210 GLY A C 1
ATOM 1569 O O . GLY A 1 210 ? 8.215 13.437 -16.414 1.00 54.09 210 GLY A O 1
ATOM 1570 N N . HIS A 1 211 ? 8.283 11.250 -16.908 1.00 57.66 211 HIS A N 1
ATOM 1571 C CA . HIS A 1 211 ? 9.731 11.097 -16.891 1.00 57.66 211 HIS A CA 1
ATOM 1572 C C . HIS A 1 211 ? 10.203 10.839 -18.321 1.00 57.66 211 HIS A C 1
ATOM 1574 O O . HIS A 1 211 ? 9.651 9.995 -19.025 1.00 57.66 211 HIS A O 1
ATOM 1580 N N . THR A 1 212 ? 11.193 11.595 -18.782 1.00 54.09 212 THR A N 1
ATOM 1581 C CA . THR A 1 212 ? 11.827 11.337 -20.076 1.00 54.09 212 THR A CA 1
ATOM 1582 C C . THR A 1 212 ? 12.661 10.061 -19.960 1.00 54.09 212 THR A C 1
ATOM 1584 O O . THR A 1 212 ? 13.689 10.079 -19.286 1.00 54.09 212 THR A O 1
ATOM 1587 N N . GLY A 1 213 ? 12.216 8.970 -20.589 1.00 75.19 213 GLY A N 1
ATOM 1588 C CA . GLY A 1 213 ? 12.954 7.703 -20.667 1.00 75.19 213 GLY A CA 1
ATOM 1589 C C . GLY A 1 213 ? 12.264 6.539 -19.949 1.00 75.19 213 GLY A C 1
ATOM 1590 O O . GLY A 1 213 ? 11.127 6.192 -20.271 1.00 75.19 213 GLY A O 1
ATOM 1591 N N . GLU A 1 214 ? 12.983 5.938 -19.002 1.00 83.06 214 GLU A N 1
ATOM 1592 C CA . GLU A 1 214 ? 12.650 4.694 -18.295 1.00 83.06 214 GLU A CA 1
ATOM 1593 C C . GLU A 1 214 ? 11.326 4.745 -17.501 1.00 83.06 214 GLU A C 1
ATOM 1595 O O . GLU A 1 214 ? 10.914 5.780 -16.964 1.00 83.06 214 GLU A O 1
ATOM 1600 N N . ARG A 1 215 ? 10.668 3.587 -17.345 1.00 88.94 215 ARG A N 1
ATOM 1601 C CA . ARG A 1 215 ? 9.425 3.462 -16.562 1.00 88.94 215 ARG A CA 1
ATOM 1602 C C . ARG A 1 215 ? 9.729 3.416 -15.076 1.00 88.94 215 ARG A C 1
ATOM 1604 O O . ARG A 1 215 ? 10.485 2.568 -14.615 1.00 88.94 215 ARG A O 1
ATOM 1611 N N . GLY A 1 216 ? 9.084 4.294 -14.318 1.00 89.31 216 GLY A N 1
ATOM 1612 C CA . GLY A 1 216 ? 9.333 4.470 -12.892 1.00 89.31 216 GLY A CA 1
ATOM 1613 C C . GLY A 1 216 ? 8.162 4.055 -12.014 1.00 89.31 216 GLY A C 1
ATOM 1614 O O . GLY A 1 216 ? 6.999 4.131 -12.417 1.00 89.31 216 GLY A O 1
ATOM 1615 N N . VAL A 1 217 ? 8.473 3.658 -10.784 1.00 88.88 217 VAL A N 1
ATOM 1616 C CA . VAL A 1 217 ? 7.526 3.542 -9.673 1.00 88.88 217 VAL A CA 1
ATOM 1617 C C . VAL A 1 217 ? 8.076 4.262 -8.446 1.00 88.88 217 VAL A C 1
ATOM 1619 O O . VAL A 1 217 ? 9.269 4.211 -8.152 1.00 88.88 217 VAL A O 1
ATOM 1622 N N . TYR A 1 218 ? 7.185 4.918 -7.708 1.00 86.44 218 TYR A N 1
ATOM 1623 C CA . TYR A 1 218 ? 7.505 5.485 -6.407 1.00 86.44 218 TYR A CA 1
ATOM 1624 C C . TYR A 1 218 ? 7.755 4.376 -5.374 1.00 86.44 218 TYR A C 1
ATOM 1626 O O . TYR A 1 218 ? 6.889 3.529 -5.150 1.00 86.44 218 TYR A O 1
ATOM 1634 N N . ILE A 1 219 ? 8.921 4.379 -4.728 1.00 88.00 219 ILE A N 1
ATOM 1635 C CA . ILE A 1 219 ? 9.406 3.255 -3.920 1.00 88.00 219 ILE A CA 1
ATOM 1636 C C . ILE A 1 219 ? 8.463 2.897 -2.769 1.00 88.00 219 ILE A C 1
ATOM 1638 O O . ILE A 1 219 ? 8.220 1.717 -2.563 1.00 88.00 219 ILE A O 1
ATOM 1642 N N . LYS A 1 220 ? 7.849 3.875 -2.087 1.00 78.75 220 LYS A N 1
ATOM 1643 C CA . LYS A 1 220 ? 6.903 3.596 -0.989 1.00 78.75 220 LYS A CA 1
ATOM 1644 C C . LYS A 1 220 ? 5.575 3.035 -1.477 1.00 78.75 220 LYS A C 1
ATOM 1646 O O . LYS A 1 220 ? 5.005 2.157 -0.841 1.00 78.75 220 LYS A O 1
ATOM 1651 N N . LYS A 1 221 ? 5.121 3.469 -2.657 1.00 81.50 221 LYS A N 1
ATOM 1652 C CA . LYS A 1 221 ? 3.961 2.853 -3.310 1.00 81.50 221 LYS A CA 1
ATOM 1653 C C . LYS A 1 221 ? 4.250 1.398 -3.661 1.00 81.50 221 LYS A C 1
ATOM 1655 O O . LYS A 1 221 ? 3.362 0.559 -3.543 1.00 81.50 221 LYS A O 1
ATOM 1660 N N . PHE A 1 222 ? 5.468 1.107 -4.117 1.00 88.06 222 PHE A N 1
ATOM 1661 C CA . PHE A 1 222 ? 5.868 -0.265 -4.383 1.00 88.06 222 PHE A CA 1
ATOM 1662 C C . PHE A 1 222 ? 5.941 -1.073 -3.090 1.00 88.06 222 PHE A C 1
ATOM 1664 O O . PHE A 1 222 ? 5.266 -2.094 -3.002 1.00 88.06 222 PHE A O 1
ATOM 1671 N N . GLU A 1 223 ? 6.666 -0.569 -2.092 1.00 85.06 223 GLU A N 1
ATOM 1672 C CA . GLU A 1 223 ? 6.837 -1.176 -0.774 1.00 85.06 223 GLU A CA 1
ATOM 1673 C C . GLU A 1 223 ? 5.500 -1.561 -0.150 1.00 85.06 223 GLU A C 1
ATOM 1675 O O . GLU A 1 223 ? 5.323 -2.729 0.159 1.00 85.06 223 GLU A O 1
ATOM 1680 N N . GLY A 1 224 ? 4.524 -0.651 -0.085 1.00 76.69 224 GLY A N 1
ATOM 1681 C CA . GLY A 1 224 ? 3.209 -0.922 0.506 1.00 76.69 224 GLY A CA 1
ATOM 1682 C C . GLY A 1 224 ? 2.353 -1.952 -0.244 1.00 76.69 224 GLY A C 1
ATOM 1683 O O . GLY A 1 224 ? 1.416 -2.499 0.328 1.00 76.69 224 GLY A O 1
ATOM 1684 N N . ARG A 1 225 ? 2.661 -2.272 -1.508 1.00 80.19 225 ARG A N 1
ATOM 1685 C CA . ARG A 1 225 ? 1.812 -3.113 -2.382 1.00 80.19 225 ARG A CA 1
ATOM 1686 C C . ARG A 1 225 ? 2.399 -4.486 -2.720 1.00 80.19 225 ARG A C 1
ATOM 1688 O O . ARG A 1 225 ? 1.800 -5.215 -3.516 1.00 80.19 225 ARG A O 1
ATOM 1695 N N . GLN A 1 226 ? 3.562 -4.826 -2.173 1.00 86.44 226 GLN A N 1
ATOM 1696 C CA . GLN A 1 226 ? 4.217 -6.127 -2.352 1.00 86.44 226 GLN A CA 1
ATOM 1697 C C . GLN A 1 226 ? 3.909 -7.092 -1.173 1.00 86.44 226 GLN A C 1
ATOM 1699 O O . GLN A 1 226 ? 3.183 -6.693 -0.261 1.00 86.44 226 GLN A O 1
ATOM 1704 N N . PRO A 1 227 ? 4.439 -8.333 -1.151 1.00 79.75 227 PRO A N 1
ATOM 1705 C CA . PRO A 1 227 ? 4.263 -9.251 -0.014 1.00 79.75 227 PRO A CA 1
ATOM 1706 C C . PRO A 1 227 ? 5.431 -9.299 1.000 1.00 79.75 227 PRO A C 1
ATOM 1708 O O . PRO A 1 227 ? 5.391 -10.112 1.917 1.00 79.75 227 PRO A O 1
ATOM 1711 N N . PHE A 1 228 ? 6.481 -8.495 0.830 1.00 83.25 228 PHE A N 1
ATOM 1712 C CA . PHE A 1 228 ? 7.682 -8.476 1.674 1.00 83.25 228 PHE A CA 1
ATOM 1713 C C . PHE A 1 228 ? 7.594 -7.500 2.849 1.00 83.25 228 PHE A C 1
ATOM 1715 O O . PHE A 1 228 ? 7.097 -6.378 2.719 1.00 83.25 228 PHE A O 1
ATOM 1722 N N . LEU A 1 229 ? 8.190 -7.882 3.976 1.00 80.38 229 LEU A N 1
ATOM 1723 C CA . LEU A 1 229 ? 8.471 -6.954 5.072 1.00 80.38 229 LEU A CA 1
ATOM 1724 C C . LEU A 1 229 ? 9.490 -5.882 4.633 1.00 80.38 229 LEU A C 1
ATOM 1726 O O . LEU A 1 229 ? 10.233 -6.112 3.674 1.00 80.38 229 LEU A O 1
ATOM 1730 N N . PRO A 1 230 ? 9.598 -4.729 5.323 1.00 79.12 230 PRO A N 1
ATOM 1731 C CA . PRO A 1 230 ? 10.513 -3.652 4.921 1.00 79.12 230 PRO A CA 1
ATOM 1732 C C . PRO A 1 230 ? 11.976 -4.100 4.742 1.00 79.12 230 PRO A C 1
ATOM 1734 O O . PRO A 1 230 ? 12.644 -3.731 3.774 1.00 79.12 230 PRO A O 1
ATOM 1737 N N . ALA A 1 231 ? 12.490 -4.959 5.629 1.00 80.69 231 ALA A N 1
ATOM 1738 C CA . ALA A 1 231 ? 13.855 -5.482 5.518 1.00 80.69 231 ALA A CA 1
ATOM 1739 C C . ALA A 1 231 ? 14.042 -6.374 4.274 1.00 80.69 231 ALA A C 1
ATOM 1741 O O . ALA A 1 231 ? 15.012 -6.226 3.529 1.00 80.69 231 ALA A O 1
ATOM 1742 N N . GLU A 1 232 ? 13.088 -7.270 4.019 1.00 88.88 232 GLU A N 1
ATOM 1743 C CA . GLU A 1 232 ? 13.075 -8.168 2.858 1.00 88.88 232 GLU A CA 1
ATOM 1744 C C . GLU A 1 232 ? 12.899 -7.388 1.548 1.00 88.88 232 GLU A C 1
ATOM 1746 O O . GLU A 1 232 ? 13.549 -7.677 0.546 1.00 88.88 232 GLU A O 1
ATOM 1751 N N . PHE A 1 233 ? 12.072 -6.342 1.565 1.00 91.44 233 PHE A N 1
ATOM 1752 C CA . PHE A 1 233 ? 11.869 -5.436 0.445 1.00 91.44 233 PHE A CA 1
ATOM 1753 C C . PHE A 1 233 ? 13.158 -4.731 0.043 1.00 91.44 233 PHE A C 1
ATOM 1755 O O . PHE A 1 233 ? 13.513 -4.720 -1.134 1.00 91.44 233 PHE A O 1
ATOM 1762 N N . ASN A 1 234 ? 13.873 -4.165 1.017 1.00 90.31 234 ASN A N 1
ATOM 1763 C CA . ASN A 1 234 ? 15.137 -3.485 0.759 1.00 90.31 234 ASN A CA 1
ATOM 1764 C C . ASN A 1 234 ? 16.182 -4.453 0.189 1.00 90.31 234 ASN A C 1
ATOM 1766 O O . ASN A 1 234 ? 16.851 -4.108 -0.786 1.00 90.31 234 ASN A O 1
ATOM 1770 N N . LYS A 1 235 ? 16.254 -5.682 0.718 1.00 93.44 235 LYS A N 1
ATOM 1771 C CA . LYS A 1 235 ? 17.076 -6.764 0.153 1.00 93.44 235 LYS A CA 1
ATOM 1772 C C . LYS A 1 235 ? 16.688 -7.075 -1.300 1.00 93.44 235 LYS A C 1
ATOM 1774 O O . LYS A 1 235 ? 17.563 -7.143 -2.159 1.00 93.44 235 LYS A O 1
ATOM 1779 N N . ALA A 1 236 ? 15.395 -7.207 -1.600 1.00 95.81 236 ALA A N 1
ATOM 1780 C CA . ALA A 1 236 ? 14.904 -7.495 -2.949 1.00 95.81 236 ALA A CA 1
ATOM 1781 C C . ALA A 1 236 ? 15.215 -6.365 -3.945 1.00 95.81 236 ALA A C 1
ATOM 1783 O O . ALA A 1 236 ? 15.697 -6.622 -5.047 1.00 95.81 236 ALA A O 1
ATOM 1784 N N . ILE A 1 237 ? 14.990 -5.105 -3.557 1.00 96.44 237 ILE A N 1
ATOM 1785 C CA . ILE A 1 237 ? 15.349 -3.932 -4.367 1.00 96.44 237 ILE A CA 1
ATOM 1786 C C . ILE A 1 237 ? 16.855 -3.884 -4.613 1.00 96.44 237 ILE A C 1
ATOM 1788 O O . ILE A 1 237 ? 17.276 -3.585 -5.728 1.00 96.44 237 ILE A O 1
ATOM 1792 N N . GLN A 1 238 ? 17.665 -4.184 -3.598 1.00 96.00 238 GLN A N 1
ATOM 1793 C CA . GLN A 1 238 ? 19.114 -4.199 -3.736 1.00 96.00 238 GLN A CA 1
ATOM 1794 C C . GLN A 1 238 ? 19.572 -5.234 -4.767 1.00 96.00 238 GLN A C 1
ATOM 1796 O O . GLN A 1 238 ? 20.381 -4.885 -5.621 1.00 96.00 238 GLN A O 1
ATOM 1801 N N . VAL A 1 239 ? 19.005 -6.446 -4.764 1.00 97.56 239 VAL A N 1
ATOM 1802 C CA . VAL A 1 239 ? 19.286 -7.449 -5.808 1.00 97.56 239 VAL A CA 1
ATOM 1803 C C . VAL A 1 239 ? 18.932 -6.909 -7.193 1.00 97.56 239 VAL A C 1
ATOM 1805 O O . VAL A 1 239 ? 19.745 -6.995 -8.104 1.00 97.56 239 VAL A O 1
ATOM 1808 N N . LEU A 1 240 ? 17.762 -6.283 -7.363 1.00 97.56 240 LEU A N 1
ATOM 1809 C CA . LEU A 1 240 ? 17.383 -5.704 -8.659 1.00 97.56 240 LEU A CA 1
ATOM 1810 C C . LEU A 1 240 ? 18.346 -4.600 -9.133 1.00 97.56 240 LEU A C 1
ATOM 1812 O O . LEU A 1 240 ? 18.508 -4.415 -10.338 1.00 97.56 240 LEU A O 1
ATOM 1816 N N . VAL A 1 241 ? 18.955 -3.846 -8.214 1.00 96.88 241 VAL A N 1
ATOM 1817 C CA . VAL A 1 241 ? 19.956 -2.817 -8.540 1.00 96.88 241 VAL A CA 1
ATOM 1818 C C . VAL A 1 241 ? 21.311 -3.446 -8.872 1.00 96.88 241 VAL A C 1
ATOM 1820 O O . VAL A 1 241 ? 21.929 -3.047 -9.857 1.00 96.88 241 VAL A O 1
ATOM 1823 N N . GLU A 1 242 ? 21.763 -4.423 -8.081 1.00 96.75 242 GLU A N 1
ATOM 1824 C CA . GLU A 1 242 ? 23.020 -5.161 -8.289 1.00 96.75 242 GLU A CA 1
ATOM 1825 C C . GLU A 1 242 ? 23.017 -5.904 -9.636 1.00 96.75 242 GLU A C 1
ATOM 1827 O O . GLU A 1 242 ? 23.995 -5.835 -10.376 1.00 96.75 242 GLU A O 1
ATOM 1832 N N . GLU A 1 243 ? 21.882 -6.503 -10.005 1.00 97.12 243 GLU A N 1
ATOM 1833 C CA . GLU A 1 243 ? 21.671 -7.192 -11.287 1.00 97.12 243 GLU A CA 1
ATOM 1834 C C . GLU A 1 243 ? 21.322 -6.236 -12.445 1.00 97.12 243 GLU A C 1
ATOM 1836 O O . GLU A 1 243 ? 20.955 -6.672 -13.536 1.00 97.12 243 GLU A O 1
ATOM 1841 N N . ASN A 1 244 ? 21.401 -4.919 -12.219 1.00 96.12 244 ASN A N 1
ATOM 1842 C CA . ASN A 1 244 ? 21.087 -3.872 -13.196 1.00 96.12 244 ASN A CA 1
ATOM 1843 C C . ASN A 1 244 ? 19.709 -4.048 -13.877 1.00 96.12 244 ASN A C 1
ATOM 1845 O O . ASN A 1 244 ? 19.518 -3.670 -15.031 1.00 96.12 244 ASN A O 1
ATOM 1849 N N . VAL A 1 245 ? 18.730 -4.604 -13.158 1.00 96.50 245 VAL A N 1
ATOM 1850 C CA . VAL A 1 245 ? 17.327 -4.709 -13.593 1.00 96.50 245 VAL A CA 1
ATOM 1851 C C . VAL A 1 245 ? 16.638 -3.360 -13.453 1.00 96.50 245 VAL A C 1
ATOM 1853 O O . VAL A 1 245 ? 15.888 -2.913 -14.322 1.00 96.50 245 VAL A O 1
ATOM 1856 N N . VAL A 1 246 ? 16.908 -2.689 -12.335 1.00 95.88 246 VAL A N 1
ATOM 1857 C CA . VAL A 1 246 ? 16.373 -1.367 -12.021 1.00 95.88 246 VAL A CA 1
ATOM 1858 C C . VAL A 1 246 ? 17.504 -0.427 -11.629 1.00 95.88 246 VAL A C 1
ATOM 1860 O O . VAL A 1 246 ? 18.540 -0.856 -11.127 1.00 95.88 246 VAL A O 1
ATOM 1863 N N . ARG A 1 247 ? 17.291 0.879 -11.779 1.00 94.56 247 ARG A N 1
ATOM 1864 C CA . ARG A 1 247 ? 18.059 1.878 -11.027 1.00 94.56 247 ARG A CA 1
ATOM 1865 C C . ARG A 1 247 ? 17.192 2.548 -9.983 1.00 94.56 247 ARG A C 1
ATOM 1867 O O . ARG A 1 247 ? 15.985 2.713 -10.160 1.00 94.56 247 ARG A O 1
ATOM 1874 N N . ARG A 1 248 ? 17.838 3.000 -8.916 1.00 92.06 248 ARG A N 1
ATOM 1875 C CA . ARG A 1 248 ? 17.220 3.841 -7.897 1.00 92.06 248 ARG A CA 1
ATOM 1876 C C . ARG A 1 248 ? 17.689 5.279 -8.065 1.00 92.06 248 ARG A C 1
ATOM 1878 O O . ARG A 1 248 ? 18.879 5.529 -8.217 1.00 92.06 248 ARG A O 1
ATOM 1885 N N . ASP A 1 249 ? 16.749 6.209 -8.007 1.00 87.94 249 ASP A N 1
ATOM 1886 C CA . ASP A 1 249 ? 17.009 7.644 -8.078 1.00 87.94 249 ASP A CA 1
ATOM 1887 C C . ASP A 1 249 ? 16.088 8.359 -7.091 1.00 87.94 249 ASP A C 1
ATOM 1889 O O . ASP A 1 249 ? 14.871 8.461 -7.278 1.00 87.94 249 ASP A O 1
ATOM 1893 N N . GLY A 1 250 ? 16.667 8.724 -5.946 1.00 86.12 250 GLY A N 1
ATOM 1894 C CA . GLY A 1 250 ? 15.928 9.167 -4.770 1.00 86.12 250 GLY A CA 1
ATOM 1895 C C . GLY A 1 250 ? 14.870 8.145 -4.335 1.00 86.12 250 GLY A C 1
ATOM 1896 O O . GLY A 1 250 ? 15.186 7.044 -3.868 1.00 86.12 250 GLY A O 1
ATOM 1897 N N . TYR A 1 251 ? 13.603 8.533 -4.492 1.00 83.56 251 TYR A N 1
ATOM 1898 C CA . TYR A 1 251 ? 12.426 7.733 -4.135 1.00 83.56 251 TYR A CA 1
ATOM 1899 C C . TYR A 1 251 ? 11.782 7.020 -5.315 1.00 83.56 251 TYR A C 1
ATOM 1901 O O . TYR A 1 251 ? 10.682 6.487 -5.184 1.00 83.56 251 TYR A O 1
ATOM 1909 N N . MET A 1 252 ? 12.435 7.027 -6.466 1.00 87.75 252 MET A N 1
ATOM 1910 C CA . MET A 1 252 ? 11.954 6.346 -7.651 1.00 87.75 252 MET A CA 1
ATOM 1911 C C . MET A 1 252 ? 12.804 5.109 -7.912 1.00 87.75 252 MET A C 1
ATOM 1913 O O . MET A 1 252 ? 14.026 5.117 -7.748 1.00 87.75 252 MET A O 1
ATOM 1917 N N . VAL A 1 253 ? 12.129 4.047 -8.329 1.00 92.06 253 VAL A N 1
ATOM 1918 C CA . VAL A 1 253 ? 12.734 2.841 -8.885 1.00 92.06 253 VAL A CA 1
ATOM 1919 C C . VAL A 1 253 ? 12.357 2.812 -10.358 1.00 92.06 253 VAL A C 1
ATOM 1921 O O . VAL A 1 253 ? 11.171 2.769 -10.687 1.00 92.06 253 VAL A O 1
ATOM 1924 N N . PHE A 1 254 ? 13.353 2.884 -11.233 1.00 93.25 254 PHE A N 1
ATOM 1925 C CA . PHE A 1 254 ? 13.182 2.878 -12.682 1.00 93.25 254 PHE A CA 1
ATOM 1926 C C . PHE A 1 254 ? 13.606 1.530 -13.249 1.00 93.25 254 PHE A C 1
ATOM 1928 O O . PHE A 1 254 ? 14.712 1.075 -12.966 1.00 93.25 254 PHE A O 1
ATOM 1935 N N . LEU A 1 255 ? 12.741 0.902 -14.043 1.00 94.19 255 LEU A N 1
ATOM 1936 C CA . LEU A 1 255 ? 13.099 -0.278 -14.825 1.00 94.19 255 LEU A CA 1
ATOM 1937 C C . LEU A 1 255 ? 14.068 0.144 -15.932 1.00 94.19 255 LEU A C 1
ATOM 1939 O O . LEU A 1 255 ? 13.776 1.096 -16.653 1.00 94.19 255 LEU A O 1
ATOM 1943 N N . ARG A 1 256 ? 15.206 -0.543 -16.057 1.00 93.69 256 ARG A N 1
ATOM 1944 C CA . ARG A 1 256 ? 16.198 -0.240 -17.097 1.00 93.69 256 ARG A CA 1
ATOM 1945 C C . ARG A 1 256 ? 15.643 -0.530 -18.489 1.00 93.69 256 ARG A C 1
ATOM 1947 O O . ARG A 1 256 ? 14.916 -1.506 -18.671 1.00 93.69 256 ARG A O 1
ATOM 1954 N N . ASP A 1 257 ? 16.068 0.250 -19.479 1.00 90.56 257 ASP A N 1
ATOM 1955 C CA . ASP A 1 257 ? 15.625 0.101 -20.875 1.00 90.56 257 ASP A CA 1
ATOM 1956 C C . ASP A 1 257 ? 15.889 -1.306 -21.447 1.00 90.56 257 ASP A C 1
ATOM 1958 O O . ASP A 1 257 ? 15.048 -1.860 -22.154 1.00 90.56 257 ASP A O 1
ATOM 1962 N N . GLU A 1 258 ? 17.014 -1.932 -21.085 1.00 91.56 258 GLU A N 1
ATOM 1963 C CA . GLU A 1 258 ? 17.357 -3.311 -21.479 1.00 91.56 258 GLU A CA 1
ATOM 1964 C C . GLU A 1 258 ? 16.321 -4.336 -20.983 1.00 91.56 258 GLU A C 1
ATOM 1966 O O . GLU A 1 258 ? 16.034 -5.328 -21.653 1.00 91.56 258 GLU A O 1
ATOM 1971 N N . TRP A 1 259 ? 15.701 -4.063 -19.832 1.00 93.88 259 TRP A N 1
ATOM 1972 C CA . TRP A 1 259 ? 14.684 -4.913 -19.217 1.00 93.88 259 TRP A CA 1
ATOM 1973 C C . TRP A 1 259 ? 13.262 -4.594 -19.686 1.00 93.88 259 TRP A C 1
ATOM 1975 O O . TRP A 1 259 ? 12.359 -5.416 -19.502 1.00 93.88 259 TRP A O 1
ATOM 1985 N N . GLU A 1 260 ? 13.048 -3.467 -20.370 1.00 89.75 260 GLU A N 1
ATOM 1986 C CA . GLU A 1 260 ? 11.749 -3.121 -20.959 1.00 89.75 260 GLU A CA 1
ATOM 1987 C C . GLU A 1 260 ? 11.332 -4.162 -22.013 1.00 89.75 260 GLU A C 1
ATOM 1989 O O . GLU A 1 260 ? 10.168 -4.570 -22.074 1.00 89.75 260 GLU A O 1
ATOM 1994 N N . ALA A 1 261 ? 12.298 -4.688 -22.777 1.00 90.12 261 ALA A N 1
ATOM 1995 C CA . ALA A 1 261 ? 12.081 -5.756 -23.753 1.00 90.12 261 ALA A CA 1
ATOM 1996 C C . ALA A 1 261 ? 11.640 -7.086 -23.120 1.00 90.12 261 ALA A C 1
ATOM 1998 O O . ALA A 1 261 ? 11.108 -7.941 -23.829 1.00 90.12 261 ALA A O 1
ATOM 1999 N N . HIS A 1 262 ? 11.815 -7.257 -21.808 1.00 93.12 262 HIS A N 1
ATOM 2000 C CA . HIS A 1 262 ? 11.439 -8.446 -21.037 1.00 93.12 262 HIS A CA 1
ATOM 2001 C C . HIS A 1 262 ? 10.256 -8.193 -20.096 1.00 93.12 262 HIS A C 1
ATOM 2003 O O . HIS A 1 262 ? 9.907 -9.056 -19.285 1.00 93.12 262 HIS A O 1
ATOM 2009 N N . ARG A 1 263 ? 9.604 -7.031 -20.217 1.00 91.56 263 ARG A N 1
ATOM 2010 C CA . ARG A 1 263 ? 8.408 -6.699 -19.450 1.00 91.56 263 ARG A CA 1
ATOM 2011 C C . ARG A 1 263 ? 7.256 -7.630 -19.812 1.00 91.56 263 ARG A C 1
ATOM 2013 O O . ARG A 1 263 ? 7.070 -8.016 -20.967 1.00 91.56 263 ARG A O 1
ATOM 2020 N N . TYR A 1 264 ? 6.449 -7.942 -18.811 1.00 91.25 264 TYR A N 1
ATOM 2021 C CA . TYR A 1 264 ? 5.258 -8.772 -18.927 1.00 91.25 264 TYR A CA 1
ATOM 2022 C C . TYR A 1 264 ? 4.116 -8.174 -18.091 1.00 91.25 264 TYR A C 1
ATOM 2024 O O . TYR A 1 264 ? 4.284 -7.177 -17.384 1.00 91.25 264 TYR A O 1
ATOM 2032 N N . SER A 1 265 ? 2.926 -8.751 -18.213 1.00 83.44 265 SER A N 1
ATOM 2033 C CA . SER A 1 265 ? 1.743 -8.370 -17.452 1.00 83.44 265 SER A CA 1
ATOM 2034 C C . SER A 1 265 ? 1.697 -9.133 -16.136 1.00 83.44 265 SER A C 1
ATOM 2036 O O . SER A 1 265 ? 1.493 -10.345 -16.128 1.00 83.44 265 SER A O 1
ATOM 2038 N N . GLY A 1 266 ? 1.797 -8.432 -15.008 1.00 75.88 266 GLY A N 1
ATOM 2039 C CA . GLY A 1 266 ? 1.613 -9.034 -13.685 1.00 75.88 266 GLY A CA 1
ATOM 2040 C C . GLY A 1 266 ? 0.147 -9.337 -13.337 1.00 75.88 266 GLY A C 1
ATOM 2041 O O . GLY A 1 266 ? -0.143 -9.594 -12.173 1.00 75.88 266 GLY A O 1
ATOM 2042 N N . LYS A 1 267 ? -0.789 -9.228 -14.296 1.00 68.19 267 LYS A N 1
ATOM 2043 C CA . LYS A 1 267 ? -2.246 -9.415 -14.119 1.00 68.19 267 LYS A CA 1
ATOM 2044 C C . LYS A 1 267 ? -2.847 -10.533 -14.984 1.00 68.19 267 LYS A C 1
ATOM 2046 O O . LYS A 1 267 ? -4.065 -10.652 -15.042 1.00 68.19 267 LYS A O 1
ATOM 2051 N N . ALA A 1 268 ? -2.032 -11.314 -15.696 1.00 67.31 268 ALA A N 1
ATOM 2052 C CA . ALA A 1 268 ? -2.520 -12.386 -16.571 1.00 67.31 268 ALA A CA 1
ATOM 2053 C C . ALA A 1 268 ? -3.541 -11.950 -17.647 1.00 67.31 268 ALA A C 1
ATOM 2055 O O . ALA A 1 268 ? -4.439 -12.702 -18.020 1.00 67.31 268 ALA A O 1
ATOM 2056 N N . LEU A 1 269 ? -3.418 -10.721 -18.172 1.00 67.50 269 LEU A N 1
ATOM 2057 C CA . LEU A 1 269 ? -4.369 -10.186 -19.154 1.00 67.50 269 LEU A CA 1
ATOM 2058 C C . LEU A 1 269 ? -4.208 -10.830 -20.541 1.00 67.50 269 LEU A C 1
ATOM 2060 O O . LEU A 1 269 ? -3.103 -10.922 -21.079 1.00 67.50 269 LEU A O 1
ATOM 2064 N N . LYS A 1 270 ? -5.334 -11.208 -21.157 1.00 67.50 270 LYS A N 1
ATOM 2065 C CA . LYS A 1 270 ? -5.374 -11.828 -22.490 1.00 67.50 270 LYS A CA 1
ATOM 2066 C C . LYS A 1 270 ? -4.749 -10.907 -23.549 1.00 67.50 270 LYS A C 1
ATOM 2068 O O . LYS A 1 270 ? -5.125 -9.744 -23.661 1.00 67.50 270 LYS A O 1
ATOM 2073 N N . GLY A 1 271 ? -3.809 -11.441 -24.332 1.00 75.62 271 GLY A N 1
ATOM 2074 C CA . GLY A 1 271 ? -3.101 -10.706 -25.390 1.00 75.62 271 GLY A CA 1
ATOM 2075 C C . GLY A 1 271 ? -1.910 -9.869 -24.911 1.00 75.62 271 GLY A C 1
ATOM 2076 O O . GLY A 1 271 ? -1.243 -9.246 -25.732 1.00 75.62 271 GLY A O 1
ATOM 2077 N N . GLN A 1 272 ? -1.619 -9.856 -23.608 1.00 82.12 272 GLN A N 1
ATOM 2078 C CA . GLN A 1 272 ? -0.375 -9.302 -23.078 1.00 82.12 272 GLN A CA 1
ATOM 2079 C C . GLN A 1 272 ? 0.610 -10.421 -22.767 1.00 82.12 272 GLN A C 1
ATOM 2081 O O . GLN A 1 272 ? 0.203 -11.518 -22.378 1.00 82.12 272 GLN A O 1
ATOM 2086 N N . ARG A 1 273 ? 1.900 -10.103 -22.898 1.00 85.44 273 ARG A N 1
ATOM 2087 C CA . ARG A 1 273 ? 2.983 -11.023 -22.567 1.00 85.44 273 ARG A CA 1
ATOM 2088 C C . ARG A 1 273 ? 2.899 -11.458 -21.108 1.00 85.44 273 ARG A C 1
ATOM 2090 O O . ARG A 1 273 ? 2.650 -10.622 -20.239 1.00 85.44 273 ARG A O 1
ATOM 2097 N N . GLN A 1 274 ? 3.125 -12.734 -20.843 1.00 86.81 274 GLN A N 1
ATOM 2098 C CA . GLN A 1 274 ? 3.007 -13.344 -19.519 1.00 86.81 274 GLN A CA 1
ATOM 2099 C C . GLN A 1 274 ? 4.367 -13.698 -18.923 1.00 86.81 274 GLN A C 1
ATOM 2101 O O . GLN A 1 274 ? 5.341 -13.868 -19.650 1.00 86.81 274 GLN A O 1
ATOM 2106 N N . LEU A 1 275 ? 4.435 -13.849 -17.594 1.00 88.56 275 LEU A N 1
ATOM 2107 C CA . LEU A 1 275 ? 5.688 -14.183 -16.902 1.00 88.56 275 LEU A CA 1
ATOM 2108 C C . LEU A 1 275 ? 6.331 -15.466 -17.444 1.00 88.56 275 LEU A C 1
ATOM 2110 O O . LEU A 1 275 ? 7.532 -15.489 -17.685 1.00 88.56 275 LEU A O 1
ATOM 2114 N N . HIS A 1 276 ? 5.538 -16.514 -17.687 1.00 87.50 276 HIS A N 1
ATOM 2115 C CA . HIS A 1 276 ? 6.052 -17.795 -18.182 1.00 87.50 276 HIS A CA 1
ATOM 2116 C C . HIS A 1 276 ? 6.750 -17.679 -19.550 1.00 87.50 276 HIS A C 1
ATOM 2118 O O . HIS A 1 276 ? 7.640 -18.468 -19.847 1.00 87.50 276 HIS A O 1
ATOM 2124 N N . GLU A 1 277 ? 6.396 -16.676 -20.359 1.00 88.62 277 GLU A N 1
ATOM 2125 C CA . GLU A 1 277 ? 6.985 -16.432 -21.683 1.00 88.62 277 GLU A CA 1
ATOM 2126 C C . GLU A 1 277 ? 8.368 -15.767 -21.600 1.00 88.62 277 GLU A C 1
ATOM 2128 O O . GLU A 1 277 ? 9.123 -15.790 -22.568 1.00 88.62 277 GLU A O 1
ATOM 2133 N N . VAL A 1 278 ? 8.707 -15.172 -20.451 1.00 93.50 278 VAL A N 1
ATOM 2134 C CA . VAL A 1 278 ? 9.998 -14.508 -20.179 1.00 93.50 278 VAL A CA 1
ATOM 2135 C C . VAL A 1 278 ? 10.706 -15.095 -18.962 1.00 93.50 278 VAL A C 1
ATOM 2137 O O . VAL A 1 278 ? 11.661 -14.516 -18.442 1.00 93.50 278 VAL A O 1
ATOM 2140 N N . TRP A 1 279 ? 10.241 -16.247 -18.481 1.00 93.50 279 TRP A N 1
AT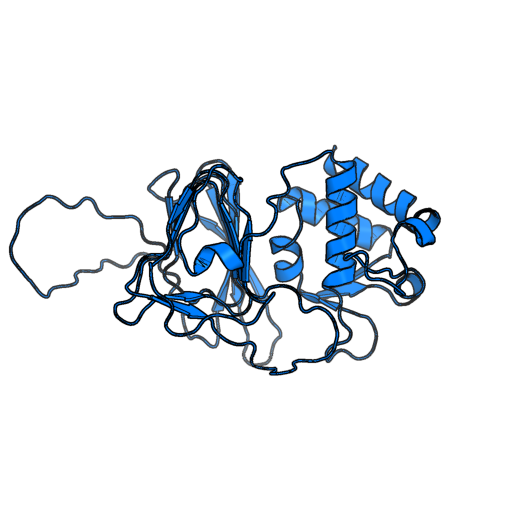OM 2141 C CA . TRP A 1 279 ? 10.713 -16.818 -17.227 1.00 93.50 279 TRP A CA 1
ATOM 2142 C C . TRP A 1 279 ? 12.187 -17.204 -17.283 1.00 93.50 279 TRP A C 1
ATOM 2144 O O . TRP A 1 279 ? 12.892 -17.049 -16.300 1.00 93.50 279 TRP A O 1
ATOM 2154 N N . ASN A 1 280 ? 12.699 -17.613 -18.440 1.00 94.38 280 ASN A N 1
ATOM 2155 C CA . ASN A 1 280 ? 14.127 -17.872 -18.632 1.00 94.38 280 ASN A CA 1
ATOM 2156 C C . ASN A 1 280 ? 15.019 -16.655 -18.314 1.00 94.38 280 ASN A C 1
ATOM 2158 O O . ASN A 1 280 ? 16.161 -16.843 -17.907 1.00 94.38 280 ASN A O 1
ATOM 2162 N N . ILE A 1 281 ? 14.501 -15.435 -18.483 1.00 95.69 281 ILE A N 1
ATOM 2163 C CA . ILE A 1 281 ? 15.205 -14.187 -18.161 1.00 95.69 281 ILE A CA 1
ATOM 2164 C C . ILE A 1 281 ? 14.993 -13.795 -16.693 1.00 95.69 281 ILE A C 1
ATOM 2166 O O . ILE A 1 281 ? 15.928 -13.363 -16.026 1.00 95.69 281 ILE A O 1
ATOM 2170 N N . TRP A 1 282 ? 13.775 -13.966 -16.170 1.00 94.94 282 TRP A N 1
ATOM 2171 C CA . TRP A 1 282 ? 13.422 -13.541 -14.809 1.00 94.94 282 TRP A CA 1
ATOM 2172 C C . TRP A 1 282 ? 13.767 -14.557 -13.712 1.00 94.94 282 TRP A C 1
ATOM 2174 O O . TRP A 1 282 ? 13.974 -14.156 -12.570 1.00 94.94 282 TRP A O 1
ATOM 2184 N N . ALA A 1 283 ? 13.861 -15.849 -14.028 1.00 94.19 283 ALA A N 1
ATOM 2185 C CA . ALA A 1 283 ? 14.129 -16.907 -13.055 1.00 94.19 283 ALA A CA 1
ATOM 2186 C C . ALA A 1 283 ? 15.471 -16.738 -12.319 1.00 94.19 283 ALA A C 1
ATOM 2188 O O . ALA A 1 283 ? 15.484 -16.919 -11.101 1.00 94.19 283 ALA A O 1
ATOM 2189 N N . PRO A 1 284 ? 16.589 -16.360 -12.980 1.00 96.69 284 PRO A N 1
ATOM 2190 C CA . PRO A 1 284 ? 17.840 -16.084 -12.274 1.00 96.69 284 PRO A CA 1
ATOM 2191 C C . PRO A 1 284 ? 17.698 -14.950 -11.252 1.00 96.69 284 PRO A C 1
ATOM 2193 O O . PRO A 1 284 ? 18.137 -15.097 -10.115 1.00 96.69 284 PRO A O 1
ATOM 2196 N N . VAL A 1 285 ? 17.018 -13.858 -11.623 1.00 96.62 285 VAL A N 1
ATOM 2197 C CA . VAL A 1 285 ? 16.768 -12.712 -10.733 1.00 96.62 285 VAL A CA 1
ATOM 2198 C C . VAL A 1 285 ? 15.876 -13.113 -9.562 1.00 96.62 285 VAL A C 1
ATOM 2200 O O . VAL A 1 285 ? 16.183 -12.785 -8.419 1.00 96.62 285 VAL A O 1
ATOM 2203 N N . ALA A 1 286 ? 14.798 -13.857 -9.826 1.00 95.06 286 ALA A N 1
ATOM 2204 C CA . ALA A 1 286 ? 13.908 -14.361 -8.786 1.00 95.06 286 ALA A CA 1
ATOM 2205 C C . ALA A 1 286 ? 14.683 -15.200 -7.758 1.00 95.06 286 ALA A C 1
ATOM 2207 O O . ALA A 1 286 ? 14.643 -14.902 -6.567 1.00 95.06 286 ALA A O 1
ATOM 2208 N N . LYS A 1 287 ? 15.497 -16.150 -8.228 1.00 95.00 287 LYS A N 1
ATOM 2209 C CA . LYS A 1 287 ? 16.325 -17.006 -7.372 1.00 95.00 287 LYS A CA 1
ATOM 2210 C C . LYS A 1 287 ? 17.316 -16.214 -6.512 1.00 95.00 287 LYS A C 1
ATOM 2212 O O . LYS A 1 287 ? 17.537 -16.557 -5.353 1.00 95.00 287 LYS A O 1
ATOM 2217 N N . LEU A 1 288 ? 17.919 -15.155 -7.053 1.00 96.06 288 LEU A N 1
ATOM 2218 C CA . LEU A 1 288 ? 18.825 -14.288 -6.290 1.00 96.06 288 LEU A CA 1
ATOM 2219 C C . LEU A 1 288 ? 18.086 -13.515 -5.190 1.00 96.06 288 LEU A C 1
ATOM 2221 O O . LEU A 1 288 ? 18.605 -13.384 -4.080 1.00 96.06 288 LEU A O 1
ATOM 2225 N N . ILE A 1 289 ? 16.866 -13.045 -5.470 1.00 95.62 289 ILE A N 1
ATOM 2226 C CA . ILE A 1 289 ? 16.010 -12.407 -4.463 1.00 95.62 289 ILE A CA 1
ATOM 2227 C C . ILE A 1 289 ? 15.662 -13.414 -3.358 1.00 95.62 289 ILE A C 1
ATOM 2229 O O . ILE A 1 289 ? 15.837 -13.093 -2.184 1.00 95.62 289 ILE A O 1
ATOM 2233 N N . GLU A 1 290 ? 15.234 -14.631 -3.713 1.00 92.69 290 GLU A N 1
ATOM 2234 C CA . GLU A 1 290 ? 14.917 -15.704 -2.752 1.00 92.69 290 GLU A CA 1
ATOM 2235 C C . GLU A 1 290 ? 16.101 -15.978 -1.817 1.00 92.69 290 GLU A C 1
ATOM 2237 O O . GLU A 1 290 ? 15.957 -15.951 -0.595 1.00 92.69 290 GLU A O 1
ATOM 2242 N N . GLN A 1 291 ? 17.294 -16.167 -2.387 1.00 92.44 291 GLN A N 1
ATOM 2243 C CA . GLN A 1 291 ? 18.519 -16.425 -1.629 1.00 92.44 291 GLN A CA 1
ATOM 2244 C C . GLN A 1 291 ? 18.885 -15.269 -0.693 1.00 92.44 291 GLN A C 1
ATOM 2246 O O . GLN A 1 291 ? 19.292 -15.509 0.442 1.00 92.44 291 GLN A O 1
ATOM 2251 N N . ARG A 1 292 ? 18.741 -14.017 -1.148 1.00 93.19 292 ARG A N 1
ATOM 2252 C CA . ARG A 1 292 ? 19.079 -12.836 -0.340 1.00 93.19 292 ARG A CA 1
ATOM 2253 C C . ARG A 1 292 ? 18.090 -12.610 0.799 1.00 93.19 292 ARG A C 1
ATOM 2255 O O . ARG A 1 292 ? 18.487 -12.088 1.835 1.00 93.19 292 ARG A O 1
ATOM 2262 N N . ILE A 1 293 ? 16.818 -12.952 0.607 1.00 88.88 293 ILE A N 1
ATOM 2263 C CA . ILE A 1 293 ? 15.786 -12.818 1.640 1.00 88.88 293 ILE A CA 1
ATOM 2264 C C . ILE A 1 293 ? 15.930 -13.914 2.700 1.00 88.88 293 ILE A C 1
ATOM 2266 O O . ILE A 1 293 ? 15.796 -13.612 3.884 1.00 88.88 293 ILE A O 1
ATOM 2270 N N . ALA A 1 294 ? 16.234 -15.148 2.285 1.00 82.38 294 ALA A N 1
ATOM 2271 C CA . ALA A 1 294 ? 16.373 -16.296 3.181 1.00 82.38 294 ALA A CA 1
ATOM 2272 C C . ALA A 1 294 ? 17.641 -16.271 4.058 1.00 82.38 294 ALA A C 1
ATOM 2274 O O . ALA A 1 294 ? 17.653 -16.909 5.111 1.00 82.38 294 ALA A O 1
ATOM 2275 N N . GLY A 1 295 ? 18.697 -15.575 3.621 1.00 71.19 295 GLY A N 1
ATOM 2276 C CA . GLY A 1 295 ? 19.921 -15.326 4.399 1.00 71.19 295 GLY A CA 1
ATOM 2277 C C . GLY A 1 295 ? 19.858 -14.032 5.196 1.00 71.19 295 GLY A C 1
ATOM 2278 O O . GLY A 1 295 ? 20.350 -14.020 6.341 1.00 71.19 295 GLY A O 1
#

Foldseek 3Di:
DDDDDDDDDDDDDDDDDDDDDDWDDPQDPPPPQFKGWQEWAPPDFQKTWIKMWGDDPPDHIDIDIDIDRIPDTAEAEDADDQENHFYDDAGEYEDEADAVGAEHYQQHHYAYQHYAYDYQAYHYDDDPPPDPDDDQDAARYEYEHEHAYHHHPHHPDDDDPRNYAYAYDPPYDDDPPCVSRYDHNDPPDDLLVQLLQLVLLVLNQFAPPPDPDFTKHFQSSSVSRGPDHPVLSVLLLVLCVVVVQWDDDRRITTGDPVCVVLRFHSPPDPPTHHCVNNVVVCVVSSVSSSVSSVD

Secondary structure (DSSP, 8-state):
-------------------PPPP------SSTTTEEEEEEEEEETTEEEEEEEE--SSSPPEEEEEEE--SSTTEEE--S-BTTEEEE-SSEEEEPPPTT-EEE-SSEEEEEEEEEE-SS-EEEPPPSS----SS-PPPSEEEEEEEEEE--S-BSSPPPTTTEEEE--TTSPPPTTGGGGEE----S--HHHHHHHHHHHHHHH-B-SSSSSS-EEEHHHHHHHSSS-HHHHHHHHHHHHHTTSEEEETTEEEE-HHHHTT---TT--TTS--GGGSHHHHHHHHHHHHHHHH-

pLDDT: mean 79.63, std 18.74, range [26.33, 97.69]

Sequence (295 aa):
MAIWAPTTYGAGWAGGGGGGQQPLIVVDSLDEARARVSGVDEVRTDEYEVTFLIRGGSGGVRSATFVLLPENAGELHILGPLAELSVRGSGTVVVPGQPQGTVLGPELFIRAANVRVDGPALEFARRPDGRVSGGSAEPSVVIEATSSLQLPHAASQLPVDGELEFRVPSTIKLSYPWVAFRAELVEDENPDQKVIRFLNKLMNLTRSHGHTGERGVYIKKFEGRQPFLPAEFNKAIQVLVEENVVRRDGYMVFLRDEWEAHRYSGKALKGQRQLHEVWNIWAPVAKLIEQRIAG